Protein AF-A0A660PD63-F1 (afdb_monomer_lite)

Secondary structure (DSSP, 8-state):
-----------------------EEE---EEEEEETTEEEEEEEEEETTT--EEEEEEEEEEESSTTS-SPEEEEEEEE-TTS-EEEEE--TTS--B-GGGPBPPHHHHHHHHHHHH-TT-GGGG--GGG--HHHHH--------SS------GGG--TT-HHHHHHHHHHHHSSHHHHHHHHHHHHHHHHTT--SS--TTEEEETTEEEEETTTS-HHHHHHHHHHHHHTTPEEEEE--TT--HHHHHHHHHHHHHTTTTT-----PPPGGGG--

pLDDT: mean 75.98, std 18.44, range [28.58, 97.88]

Sequence (276 aa):
MLFFIPLLLALLGFIRISNTTENIQKGKEFTAQINDSTQITIIPVLDTKNQLPLYYYSNLHVHACNTGECKLIDMTMYWDIFGHYFKYVVPKNNPLTKVNHKLFSKSDYVRLHIILNDTTSKLKRLSIYELTEKQVNKNYKVDAVTGASIKIVDKTKIKGAIKTSFTLWHIANLGEPSRKIYEATQTYFKQKNRDLLPTQKTVELNNHVLVDSKALSFTELQVTLHMLEEKQLDVRFKYQNNLDKDKIFLFNDYCLRNRYKGCETEKWIKADDFLN

Structure (mmCIF, N/CA/C/O backbone):
data_AF-A0A660PD63-F1
#
_entry.id   AF-A0A660PD63-F1
#
loop_
_atom_site.group_PDB
_atom_site.id
_atom_site.type_symbol
_atom_site.label_atom_id
_atom_site.label_alt_id
_atom_site.label_comp_id
_atom_site.label_asym_id
_atom_site.label_entity_id
_atom_site.label_seq_id
_atom_site.pdbx_PDB_ins_code
_atom_site.Cartn_x
_atom_site.Cartn_y
_atom_site.Cartn_z
_atom_site.occupancy
_atom_site.B_iso_or_equiv
_atom_site.auth_seq_id
_atom_site.auth_comp_id
_atom_site.auth_asym_id
_atom_site.auth_atom_id
_atom_site.pdbx_PDB_model_num
ATOM 1 N N . MET A 1 1 ? -59.724 -47.293 3.365 1.00 43.50 1 MET A N 1
ATOM 2 C CA . MET A 1 1 ? -58.438 -47.591 2.705 1.00 43.50 1 MET A CA 1
ATOM 3 C C . MET A 1 1 ? -57.464 -46.503 3.129 1.00 43.50 1 MET A C 1
ATOM 5 O O . MET A 1 1 ? -57.712 -45.343 2.831 1.00 43.50 1 MET A O 1
ATOM 9 N N . LEU A 1 2 ? -56.479 -46.863 3.957 1.00 43.00 2 LEU A N 1
ATOM 10 C CA . LEU A 1 2 ? -55.387 -45.989 4.391 1.00 43.00 2 LEU A CA 1
ATOM 11 C C . LEU A 1 2 ? -54.642 -45.425 3.174 1.00 43.00 2 LEU A C 1
ATOM 13 O O . LEU A 1 2 ? -54.423 -46.188 2.245 1.00 43.00 2 LEU A O 1
ATOM 17 N N . PHE A 1 3 ? -54.161 -44.180 3.243 1.00 40.59 3 PHE A N 1
ATOM 18 C CA . PHE A 1 3 ? -52.741 -43.893 3.004 1.00 40.59 3 PHE A CA 1
ATOM 19 C C . PHE A 1 3 ? -52.316 -42.587 3.693 1.00 40.59 3 PHE A C 1
ATOM 21 O O . PHE A 1 3 ? -52.758 -41.490 3.366 1.00 40.59 3 PHE A O 1
ATOM 28 N N . PHE A 1 4 ? -51.453 -42.777 4.688 1.00 45.22 4 PHE A N 1
ATOM 29 C CA . PHE A 1 4 ? -50.569 -41.811 5.329 1.00 45.22 4 PHE A CA 1
ATOM 30 C C . PHE A 1 4 ? -49.498 -41.342 4.333 1.00 45.22 4 PHE A C 1
ATOM 32 O O . PHE A 1 4 ? -48.816 -42.198 3.776 1.00 45.22 4 PHE A O 1
ATOM 39 N N . ILE A 1 5 ? -49.259 -40.031 4.214 1.00 45.50 5 ILE A N 1
ATOM 40 C CA . ILE A 1 5 ? -47.924 -39.472 3.923 1.00 45.50 5 ILE A CA 1
ATOM 41 C C . ILE A 1 5 ? -47.765 -38.149 4.695 1.00 45.50 5 ILE A C 1
ATOM 43 O O . ILE A 1 5 ? -48.314 -37.131 4.276 1.00 45.50 5 ILE A O 1
ATOM 47 N N . PRO A 1 6 ? -47.003 -38.116 5.802 1.00 51.75 6 PRO A N 1
ATOM 48 C CA . PRO A 1 6 ? -46.436 -36.896 6.348 1.00 51.75 6 PRO A CA 1
ATOM 49 C C . PRO A 1 6 ? -44.974 -36.807 5.892 1.00 51.75 6 PRO A C 1
ATOM 51 O O . PRO A 1 6 ? -44.151 -37.634 6.280 1.00 51.75 6 PRO A O 1
ATOM 54 N N . LEU A 1 7 ? -44.622 -35.818 5.069 1.00 41.56 7 LEU A N 1
ATOM 55 C CA . LEU A 1 7 ? -43.220 -35.568 4.731 1.00 41.56 7 LEU A CA 1
ATOM 56 C C . LEU A 1 7 ? -42.892 -34.079 4.852 1.00 41.56 7 LEU A C 1
ATOM 58 O O . LEU A 1 7 ? -43.082 -33.290 3.935 1.00 41.56 7 LEU A O 1
ATOM 62 N N . LEU A 1 8 ? -42.397 -33.737 6.042 1.00 46.59 8 LEU A N 1
ATOM 63 C CA . LEU A 1 8 ? -41.156 -32.987 6.217 1.00 46.59 8 LEU A CA 1
ATOM 64 C C . LEU A 1 8 ? -40.995 -31.730 5.335 1.00 46.59 8 LEU A C 1
ATOM 66 O O . LEU A 1 8 ? -40.118 -31.668 4.475 1.00 46.59 8 LEU A O 1
ATOM 70 N N . LEU A 1 9 ? -41.769 -30.676 5.608 1.00 44.81 9 LEU A N 1
ATOM 71 C CA . LEU A 1 9 ? -41.341 -29.325 5.238 1.00 44.81 9 LEU A CA 1
ATOM 72 C C . LEU A 1 9 ? -40.233 -28.912 6.206 1.00 44.81 9 LEU A C 1
ATOM 74 O O . LEU A 1 9 ? -40.468 -28.397 7.299 1.00 44.81 9 LEU A O 1
ATOM 78 N N . ALA A 1 10 ? -39.014 -29.257 5.798 1.00 45.72 10 ALA A N 1
ATOM 79 C CA . ALA A 1 10 ? -37.775 -28.850 6.418 1.00 45.72 10 ALA A CA 1
ATOM 80 C C . ALA A 1 10 ? -37.805 -27.348 6.721 1.00 45.72 10 ALA A C 1
ATOM 82 O O . ALA A 1 10 ? -38.145 -26.532 5.862 1.00 45.72 10 ALA A O 1
ATOM 83 N N . LEU A 1 11 ? -37.405 -27.013 7.949 1.00 43.66 11 LEU A N 1
ATOM 84 C CA . LEU A 1 11 ? -36.883 -25.711 8.331 1.00 43.66 11 LEU A CA 1
ATOM 85 C C . LEU A 1 11 ? -35.889 -25.247 7.259 1.00 43.66 11 LEU A C 1
ATOM 87 O O . LEU A 1 11 ? -34.703 -25.570 7.309 1.00 43.66 11 LEU A O 1
ATOM 91 N N . LEU A 1 12 ? -36.367 -24.461 6.295 1.00 45.88 12 LEU A N 1
ATOM 92 C CA . LEU A 1 12 ? -35.525 -23.565 5.524 1.00 45.88 12 LEU A CA 1
ATOM 93 C C . LEU A 1 12 ? -35.107 -22.470 6.498 1.00 45.88 12 LEU A C 1
ATOM 95 O O . LEU A 1 12 ? -35.681 -21.384 6.554 1.00 45.88 12 LEU A O 1
ATOM 99 N N . GLY A 1 13 ? -34.120 -22.809 7.329 1.00 39.34 13 GLY A N 1
ATOM 100 C CA . GLY A 1 13 ? -33.288 -21.828 7.983 1.00 39.34 13 GLY A CA 1
ATOM 101 C C . GLY A 1 13 ? -32.778 -20.924 6.878 1.00 39.34 13 GLY A C 1
ATOM 102 O O . GLY A 1 13 ? -31.947 -21.332 6.067 1.00 39.34 13 GLY A O 1
ATOM 103 N N . PHE A 1 14 ? -33.331 -19.717 6.811 1.00 40.22 14 PHE A N 1
ATOM 104 C CA . PHE A 1 14 ? -32.745 -18.639 6.047 1.00 40.22 14 PHE A CA 1
ATOM 105 C C . PHE A 1 14 ? -31.346 -18.443 6.619 1.00 40.22 14 PHE A C 1
ATOM 107 O O . PHE A 1 14 ? -31.153 -17.754 7.622 1.00 40.22 14 PHE A O 1
ATOM 114 N N . ILE A 1 15 ? -30.363 -19.082 5.989 1.00 39.31 15 ILE A N 1
ATOM 115 C CA . ILE A 1 15 ? -28.976 -18.677 6.093 1.00 39.31 15 ILE A CA 1
ATOM 116 C C . ILE A 1 15 ? -28.984 -17.257 5.539 1.00 39.31 15 ILE A C 1
ATOM 118 O O . ILE A 1 15 ? -28.942 -17.039 4.329 1.00 39.31 15 ILE A O 1
ATOM 122 N N . ARG A 1 16 ? -29.115 -16.269 6.431 1.00 34.88 16 ARG A N 1
ATOM 123 C CA . ARG A 1 16 ? -28.720 -14.899 6.135 1.00 34.88 16 ARG A CA 1
ATOM 124 C C . ARG A 1 16 ? -27.226 -14.977 5.872 1.00 34.88 16 ARG A C 1
ATOM 126 O O . ARG A 1 16 ? -26.419 -14.907 6.793 1.00 34.88 16 ARG A O 1
ATOM 133 N N . ILE A 1 17 ? -26.872 -15.160 4.606 1.00 37.47 17 ILE A N 1
ATOM 134 C CA . ILE A 1 17 ? -25.557 -14.798 4.109 1.00 37.47 17 ILE A CA 1
ATOM 135 C C . ILE A 1 17 ? -25.506 -13.288 4.313 1.00 37.47 17 ILE A C 1
ATOM 137 O O . ILE A 1 17 ? -26.082 -12.519 3.545 1.00 37.47 17 ILE A O 1
ATOM 141 N N . SER A 1 18 ? -24.928 -12.863 5.434 1.00 36.97 18 SER A N 1
ATOM 142 C CA . SER A 1 18 ? -24.604 -11.468 5.664 1.00 36.97 18 SER A CA 1
ATOM 143 C C . SER A 1 18 ? -23.505 -11.113 4.673 1.00 36.97 18 SER A C 1
ATOM 145 O O . SER A 1 18 ? -22.320 -11.213 4.983 1.00 36.97 18 SER A O 1
ATOM 147 N N . ASN A 1 19 ? -23.902 -10.731 3.464 1.00 37.88 19 ASN A N 1
ATOM 148 C CA . ASN A 1 19 ? -23.061 -9.910 2.616 1.00 37.88 19 ASN A CA 1
ATOM 149 C C . ASN A 1 19 ? -22.947 -8.573 3.346 1.00 37.88 19 ASN A C 1
ATOM 151 O O . ASN A 1 19 ? -23.801 -7.701 3.206 1.00 37.88 19 ASN A O 1
ATOM 155 N N . THR A 1 20 ? -21.944 -8.440 4.209 1.00 41.25 20 THR A N 1
ATOM 156 C CA . THR A 1 20 ? -21.520 -7.144 4.727 1.00 41.25 20 THR A CA 1
ATOM 157 C C . THR A 1 20 ? -20.933 -6.378 3.551 1.00 41.25 20 THR A C 1
ATOM 159 O O . THR A 1 20 ? -19.728 -6.390 3.330 1.00 41.25 20 THR A O 1
ATOM 162 N N . THR A 1 21 ? -21.788 -5.746 2.748 1.00 49.41 21 THR A N 1
ATOM 163 C CA . THR A 1 21 ? -21.370 -4.576 1.984 1.00 49.41 21 THR A CA 1
ATOM 164 C C . THR A 1 21 ? -20.973 -3.549 3.029 1.00 49.41 21 THR A C 1
ATOM 166 O O . THR A 1 21 ? -21.842 -3.002 3.714 1.00 49.41 21 THR A O 1
ATOM 169 N N . GLU A 1 22 ? -19.670 -3.376 3.245 1.00 55.97 22 GLU A N 1
ATOM 170 C CA . GLU A 1 22 ? -19.177 -2.297 4.088 1.00 55.97 22 GLU A CA 1
ATOM 171 C C . GLU A 1 22 ? -19.804 -0.996 3.585 1.00 55.97 22 GLU A C 1
ATOM 173 O O . GLU A 1 22 ? -19.746 -0.653 2.404 1.00 55.97 22 GLU A O 1
ATOM 178 N N . ASN A 1 23 ? -20.514 -0.326 4.483 1.00 76.19 23 ASN A N 1
ATOM 179 C CA . ASN A 1 23 ? -21.219 0.901 4.183 1.00 76.19 23 ASN A CA 1
ATOM 180 C C . ASN A 1 23 ? -20.150 2.004 4.192 1.00 76.19 23 ASN A C 1
ATOM 182 O O . ASN A 1 23 ? -19.810 2.536 5.251 1.00 76.19 23 ASN A O 1
ATOM 186 N N . ILE A 1 24 ? -19.527 2.231 3.035 1.00 89.19 24 ILE A N 1
ATOM 187 C CA . ILE A 1 24 ? -18.361 3.103 2.862 1.00 89.19 24 ILE A CA 1
ATOM 188 C C . ILE A 1 24 ? -18.742 4.445 2.238 1.00 89.19 24 ILE A C 1
ATOM 190 O O . ILE A 1 24 ? -19.692 4.546 1.464 1.00 89.19 24 ILE A O 1
ATOM 194 N N . GLN A 1 25 ? -17.962 5.479 2.539 1.00 93.75 25 GLN A N 1
ATOM 195 C CA . GLN A 1 25 ? -18.101 6.804 1.933 1.00 93.75 25 GLN A CA 1
ATOM 196 C C . GLN A 1 25 ? -16.731 7.403 1.592 1.00 93.75 25 GLN A C 1
ATOM 198 O O . GLN A 1 25 ? -15.725 7.124 2.249 1.00 93.75 25 GLN A O 1
ATOM 203 N N . LYS A 1 26 ? -16.694 8.271 0.580 1.00 96.25 26 LYS A N 1
ATOM 204 C CA . LYS A 1 26 ? -15.491 9.023 0.208 1.00 96.25 26 LYS A CA 1
ATOM 205 C C . LYS A 1 26 ? -15.258 10.166 1.206 1.00 96.25 26 LYS A C 1
ATOM 207 O O . LYS A 1 26 ? -16.157 10.968 1.445 1.00 96.25 26 LYS A O 1
ATOM 212 N N . GLY A 1 27 ? -14.057 10.244 1.775 1.00 95.19 27 GLY A N 1
ATOM 213 C CA . GLY A 1 27 ? -13.614 11.356 2.619 1.00 95.19 27 GLY A CA 1
ATOM 214 C C . GLY A 1 27 ? -13.075 12.542 1.815 1.00 95.19 27 GLY A C 1
ATOM 215 O O . GLY A 1 27 ? -13.017 12.518 0.584 1.00 95.19 27 GLY A O 1
ATOM 216 N N . LYS A 1 28 ? -12.641 13.594 2.518 1.00 95.94 28 LYS A N 1
ATOM 217 C CA . LYS A 1 28 ? -12.019 14.761 1.878 1.00 95.94 28 LYS A CA 1
ATOM 218 C C . LYS A 1 28 ? -10.640 14.386 1.330 1.00 95.94 28 LYS A C 1
ATOM 220 O O . LYS A 1 28 ? -9.758 14.008 2.097 1.00 95.94 28 LYS A O 1
ATOM 225 N N . GLU A 1 29 ? -10.473 14.497 0.016 1.00 96.81 29 GLU A N 1
ATOM 226 C CA . GLU A 1 29 ? -9.202 14.230 -0.657 1.00 96.81 29 GLU A CA 1
ATOM 227 C C . GLU A 1 29 ? -8.149 15.308 -0.367 1.00 96.81 29 GLU A C 1
ATOM 229 O O . GLU A 1 29 ? -8.470 16.460 -0.058 1.00 96.81 29 GLU A O 1
ATOM 234 N N . PHE A 1 30 ? -6.882 14.921 -0.462 1.00 95.88 30 PHE A N 1
ATOM 235 C CA . PHE A 1 30 ? -5.729 15.803 -0.298 1.00 95.88 30 PHE A CA 1
ATOM 236 C C . PHE A 1 30 ? -4.600 15.372 -1.229 1.00 95.88 30 PHE A C 1
ATOM 238 O O . PHE A 1 30 ? -4.569 14.239 -1.703 1.00 95.88 30 PHE A O 1
ATOM 245 N N . THR A 1 31 ? -3.660 16.270 -1.509 1.00 94.44 31 THR A N 1
ATOM 246 C CA . THR A 1 31 ? -2.538 15.979 -2.407 1.00 94.44 31 THR A CA 1
ATOM 247 C C . THR A 1 31 ? -1.273 15.640 -1.634 1.00 94.44 31 THR A C 1
ATOM 249 O O . THR A 1 31 ? -1.056 16.151 -0.535 1.00 94.44 31 THR A O 1
ATOM 252 N N . ALA A 1 32 ? -0.412 14.811 -2.219 1.00 91.69 32 ALA A N 1
ATOM 253 C CA . ALA A 1 32 ? 0.926 14.516 -1.719 1.00 91.69 32 ALA A CA 1
ATOM 254 C C . ALA A 1 32 ? 1.954 14.588 -2.855 1.00 91.69 32 ALA A C 1
ATOM 256 O O . ALA A 1 32 ? 1.722 14.070 -3.946 1.00 91.69 32 ALA A O 1
ATOM 257 N N . GLN A 1 33 ? 3.084 15.230 -2.587 1.00 88.25 33 GLN A N 1
ATOM 258 C CA . GLN A 1 33 ? 4.225 15.349 -3.479 1.00 88.25 33 GLN A CA 1
ATOM 259 C C . GLN A 1 33 ? 5.086 14.091 -3.389 1.00 88.25 33 GLN A C 1
ATOM 261 O O . GLN A 1 33 ? 5.476 13.649 -2.305 1.00 88.25 33 GLN A O 1
ATOM 266 N N . ILE A 1 34 ? 5.385 13.521 -4.550 1.00 81.12 34 ILE A N 1
ATOM 267 C CA . ILE A 1 34 ? 6.293 12.381 -4.707 1.00 81.12 34 ILE A CA 1
ATOM 268 C C . ILE A 1 34 ? 7.703 12.881 -5.024 1.00 81.12 34 ILE A C 1
ATOM 270 O O . ILE A 1 34 ? 8.689 12.341 -4.529 1.00 81.12 34 ILE A O 1
ATOM 274 N N . ASN A 1 35 ? 7.792 13.910 -5.866 1.00 76.00 35 ASN A N 1
ATOM 275 C CA . ASN A 1 35 ? 9.009 14.626 -6.237 1.00 76.00 35 ASN A CA 1
ATOM 276 C C . ASN A 1 35 ? 8.630 16.024 -6.758 1.00 76.00 35 ASN A C 1
ATOM 278 O O . ASN A 1 35 ? 7.445 16.320 -6.894 1.00 76.00 35 ASN A O 1
ATOM 282 N N . ASP A 1 36 ? 9.624 16.838 -7.119 1.00 73.12 36 ASP A N 1
ATOM 283 C CA . ASP A 1 36 ? 9.459 18.233 -7.566 1.00 73.12 36 ASP A CA 1
ATOM 284 C C . ASP A 1 36 ? 8.456 18.436 -8.717 1.00 73.12 36 ASP A C 1
ATOM 286 O O . ASP A 1 36 ? 7.938 19.532 -8.907 1.00 73.12 36 ASP A O 1
ATOM 290 N N . SER A 1 37 ? 8.180 17.388 -9.496 1.00 74.12 37 SER A N 1
ATOM 291 C CA . SER A 1 37 ? 7.324 17.435 -10.687 1.00 74.12 37 SER A CA 1
ATOM 292 C C . SER A 1 37 ? 6.062 16.576 -10.594 1.00 74.12 37 SER A C 1
ATOM 294 O O . SER A 1 37 ? 5.223 16.621 -11.490 1.00 74.12 37 SER A O 1
ATOM 296 N N . THR A 1 38 ? 5.926 15.749 -9.555 1.00 79.94 38 THR A N 1
ATOM 297 C CA . THR A 1 38 ? 4.883 14.718 -9.480 1.00 79.94 38 THR A CA 1
ATOM 298 C C . THR A 1 38 ? 4.130 14.810 -8.164 1.00 79.94 38 THR A C 1
ATOM 300 O O . THR A 1 38 ? 4.684 14.514 -7.105 1.00 79.94 38 THR A O 1
ATOM 303 N N . GLN A 1 39 ? 2.834 15.104 -8.260 1.00 89.19 39 GLN A N 1
ATOM 304 C CA . GLN A 1 39 ? 1.889 15.029 -7.151 1.00 89.19 39 GLN A CA 1
ATOM 305 C C . GLN A 1 39 ? 0.839 13.947 -7.401 1.00 89.19 39 GLN A C 1
ATOM 307 O O . GLN A 1 39 ? 0.460 13.687 -8.544 1.00 89.19 39 GLN A O 1
ATOM 312 N N . ILE A 1 40 ? 0.326 13.361 -6.324 1.00 92.19 40 ILE A N 1
ATOM 313 C CA . ILE A 1 40 ? -0.798 12.425 -6.354 1.00 92.19 40 ILE A CA 1
ATOM 314 C C . ILE A 1 40 ? -1.948 12.942 -5.495 1.00 92.19 40 ILE A C 1
ATOM 316 O O . ILE A 1 40 ? -1.728 13.644 -4.506 1.00 92.19 40 ILE A O 1
ATOM 320 N N . THR A 1 41 ? -3.174 12.565 -5.852 1.00 95.69 41 THR A N 1
ATOM 321 C CA . THR A 1 41 ? -4.369 12.818 -5.038 1.00 95.69 41 THR A CA 1
ATOM 322 C C . THR A 1 41 ? -4.680 11.582 -4.209 1.00 95.69 41 THR A C 1
ATOM 324 O O . THR A 1 41 ? -4.874 10.497 -4.758 1.00 95.69 41 THR A O 1
ATOM 327 N N . ILE A 1 42 ? -4.731 11.744 -2.892 1.00 96.81 42 ILE A N 1
ATOM 328 C CA . ILE A 1 42 ? -5.041 10.699 -1.920 1.00 96.81 42 ILE A CA 1
ATOM 329 C C . ILE A 1 42 ? -6.478 10.882 -1.448 1.00 96.81 42 ILE A C 1
ATOM 331 O O . ILE A 1 42 ? -6.899 11.973 -1.058 1.00 96.81 42 ILE A O 1
ATOM 335 N N . ILE A 1 43 ? -7.229 9.787 -1.481 1.00 97.88 43 ILE A N 1
ATOM 336 C CA . ILE A 1 43 ? -8.650 9.742 -1.174 1.00 97.88 43 ILE A CA 1
ATOM 337 C C . ILE A 1 43 ? -8.858 8.818 0.033 1.00 97.88 43 ILE A C 1
ATOM 339 O O . ILE A 1 43 ? -8.601 7.617 -0.072 1.00 97.88 43 ILE A O 1
ATOM 343 N N . PRO A 1 44 ? -9.340 9.343 1.174 1.00 97.50 44 PRO A N 1
ATOM 344 C CA . PRO A 1 44 ? -9.765 8.515 2.295 1.00 97.50 44 PRO A CA 1
ATOM 345 C C . PRO A 1 44 ? -11.057 7.770 1.954 1.00 97.50 44 PRO A C 1
ATOM 347 O O . PRO A 1 44 ? -11.989 8.357 1.395 1.00 97.50 44 PRO A O 1
ATOM 350 N N . VAL A 1 45 ? -11.154 6.513 2.367 1.00 96.81 45 VAL A N 1
ATOM 351 C CA . VAL A 1 45 ? -12.416 5.772 2.444 1.00 96.81 45 VAL A CA 1
ATOM 352 C C . VAL A 1 45 ? -12.791 5.659 3.906 1.00 96.81 45 VAL A C 1
ATOM 354 O O . VAL A 1 45 ? -11.998 5.183 4.714 1.00 96.81 45 VAL A O 1
ATOM 357 N N . LEU A 1 46 ? -13.981 6.135 4.254 1.00 95.06 46 LEU A N 1
ATOM 358 C CA . LEU A 1 46 ? -14.459 6.197 5.628 1.00 95.06 46 LEU A CA 1
ATOM 359 C C . LEU A 1 46 ? -15.584 5.186 5.845 1.00 95.06 46 LEU A C 1
ATOM 361 O O . LEU A 1 46 ? -16.407 4.951 4.958 1.00 95.06 46 LEU A O 1
ATOM 365 N N . ASP A 1 47 ? -15.658 4.657 7.057 1.00 91.94 47 ASP A N 1
ATOM 366 C CA . ASP A 1 47 ? -16.809 3.907 7.549 1.00 91.94 47 ASP A CA 1
ATOM 367 C C . ASP A 1 47 ? -17.970 4.887 7.783 1.00 91.94 47 ASP A C 1
ATOM 369 O O . ASP A 1 47 ? -17.838 5.875 8.509 1.00 91.94 47 ASP A O 1
ATOM 373 N N . THR A 1 48 ? -19.125 4.647 7.163 1.00 89.81 48 THR A N 1
ATOM 374 C CA . THR A 1 48 ? -20.291 5.544 7.284 1.00 89.81 48 THR A CA 1
ATOM 375 C C . THR A 1 48 ? -20.827 5.657 8.710 1.00 89.81 48 THR A C 1
ATOM 377 O O . THR A 1 48 ? -21.361 6.705 9.077 1.00 89.81 48 THR A O 1
ATOM 380 N N . LYS A 1 49 ? -20.673 4.620 9.540 1.00 88.56 49 LYS A N 1
ATOM 381 C CA . LYS A 1 49 ? -21.218 4.555 10.899 1.00 88.56 49 LYS A CA 1
ATOM 382 C C . LYS A 1 49 ? -20.397 5.382 11.876 1.00 88.56 49 LYS A C 1
ATOM 384 O O . LYS A 1 49 ? -20.964 6.138 12.661 1.00 88.56 49 LYS A O 1
ATOM 389 N N . ASN A 1 50 ? -19.078 5.204 11.882 1.00 87.88 50 ASN A N 1
ATOM 390 C CA . ASN A 1 50 ? -18.194 5.867 12.851 1.00 87.88 50 ASN A CA 1
ATOM 391 C C . ASN A 1 50 ? -17.409 7.047 12.254 1.00 87.88 50 ASN A C 1
ATOM 393 O O . ASN A 1 50 ? -16.852 7.837 13.017 1.00 87.88 50 ASN A O 1
ATOM 397 N N . GLN A 1 51 ? -17.432 7.209 10.925 1.00 91.69 51 GLN A N 1
ATOM 398 C CA . GLN A 1 51 ? -16.776 8.292 10.191 1.00 91.69 51 GLN A CA 1
ATOM 399 C C . GLN A 1 51 ? -15.246 8.301 10.376 1.00 91.69 51 GLN A C 1
ATOM 401 O O . GLN A 1 51 ? -14.614 9.349 10.241 1.00 91.69 51 GLN A O 1
ATOM 406 N N . LEU A 1 52 ? -14.658 7.146 10.702 1.00 93.00 52 LEU A N 1
ATOM 407 C CA . LEU A 1 52 ? -13.217 6.922 10.757 1.00 93.00 52 LEU A CA 1
ATOM 408 C C . LEU A 1 52 ? -12.722 6.338 9.429 1.00 93.00 52 LEU A C 1
ATOM 410 O O . LEU A 1 52 ? -13.480 5.648 8.740 1.00 93.00 52 LEU A O 1
ATOM 414 N N . PRO A 1 53 ? -11.456 6.592 9.060 1.00 95.38 53 PRO A N 1
ATOM 415 C CA . PRO A 1 53 ? -10.873 5.996 7.872 1.00 95.38 53 PRO A CA 1
ATOM 416 C C . PRO A 1 53 ? -10.761 4.475 8.020 1.00 95.38 53 PRO A C 1
ATOM 418 O O . PRO A 1 53 ? -10.325 3.950 9.047 1.00 95.38 53 PRO A O 1
ATOM 421 N N . LEU A 1 54 ? -11.158 3.781 6.958 1.00 94.38 54 LEU A N 1
ATOM 422 C CA . LEU A 1 54 ? -10.905 2.364 6.737 1.00 94.38 54 LEU A CA 1
ATOM 423 C C . LEU A 1 54 ? -9.551 2.195 6.051 1.00 94.38 54 LEU A C 1
ATOM 425 O O . LEU A 1 54 ? -8.732 1.412 6.510 1.00 94.38 54 LEU A O 1
ATOM 429 N N . TYR A 1 55 ? -9.302 2.946 4.981 1.00 95.50 55 TYR A N 1
ATOM 430 C CA . TYR A 1 55 ? -8.048 2.958 4.228 1.00 95.50 55 TYR A CA 1
ATOM 431 C C . TYR A 1 55 ? -7.985 4.212 3.350 1.00 95.50 55 TYR A C 1
ATOM 433 O O . TYR A 1 55 ? -8.941 4.987 3.262 1.00 95.50 55 TYR A O 1
ATOM 441 N N . TYR A 1 56 ? -6.864 4.396 2.666 1.00 97.00 56 TYR A N 1
ATOM 442 C CA . TYR A 1 56 ? -6.648 5.461 1.696 1.00 97.00 56 TYR A CA 1
ATOM 443 C C . TYR A 1 56 ? -6.292 4.857 0.348 1.00 97.00 56 TYR A C 1
ATOM 445 O O . TYR A 1 56 ? -5.697 3.781 0.286 1.00 97.00 56 TYR A O 1
ATOM 453 N N . TYR A 1 57 ? -6.631 5.543 -0.738 1.00 96.81 57 TYR A N 1
ATOM 454 C CA . TYR A 1 57 ? -6.196 5.138 -2.069 1.00 96.81 57 TYR A CA 1
ATOM 455 C C . TYR A 1 57 ? -5.825 6.323 -2.953 1.00 96.81 57 TYR A C 1
ATOM 457 O O . TYR A 1 57 ? -6.224 7.461 -2.709 1.00 96.81 57 TYR A O 1
ATOM 465 N N . SER A 1 58 ? -5.066 6.041 -4.005 1.00 96.31 58 SER A N 1
ATOM 466 C CA . SER A 1 58 ? -4.746 6.992 -5.063 1.00 96.31 58 SER A CA 1
ATOM 467 C C . SER A 1 58 ? -4.768 6.293 -6.415 1.00 96.31 58 SER A C 1
ATOM 469 O O . SER A 1 58 ? -4.234 5.191 -6.551 1.00 96.31 58 SER A O 1
ATOM 471 N N . ASN A 1 59 ? -5.379 6.938 -7.409 1.00 95.88 59 ASN A N 1
ATOM 472 C CA . ASN A 1 59 ? -5.275 6.522 -8.804 1.00 95.88 59 ASN A CA 1
ATOM 473 C C . ASN A 1 59 ? -4.004 7.140 -9.386 1.00 95.88 59 ASN A C 1
ATOM 475 O O . ASN A 1 59 ? -3.877 8.361 -9.480 1.00 95.88 59 ASN A O 1
ATOM 479 N N . LEU A 1 60 ? -3.047 6.286 -9.724 1.00 93.56 60 LEU A N 1
ATOM 480 C CA . LEU A 1 60 ? -1.731 6.668 -10.198 1.00 93.56 60 LEU A CA 1
ATOM 481 C C . LEU A 1 60 ? -1.713 6.676 -11.722 1.00 93.56 60 LEU A C 1
ATOM 483 O O . LEU A 1 60 ? -1.928 5.645 -12.354 1.00 93.56 60 LEU A O 1
ATOM 487 N N . HIS A 1 61 ? -1.362 7.831 -12.280 1.00 91.81 61 HIS A N 1
ATOM 488 C CA . HIS A 1 61 ? -1.043 8.016 -13.692 1.00 91.81 61 HIS A CA 1
ATOM 489 C C . HIS A 1 61 ? 0.372 8.587 -13.780 1.00 91.81 61 HIS A C 1
ATOM 491 O O . HIS A 1 61 ? 0.568 9.798 -13.844 1.00 91.81 61 HIS A O 1
ATOM 497 N N . VAL A 1 62 ? 1.373 7.709 -13.680 1.00 87.19 62 VAL A N 1
ATOM 498 C CA . VAL A 1 62 ? 2.782 8.110 -13.528 1.00 87.19 62 VAL A CA 1
ATOM 499 C C . VAL A 1 62 ? 3.675 7.417 -14.546 1.00 87.19 62 VAL A C 1
ATOM 501 O O . VAL A 1 62 ? 3.446 6.268 -14.922 1.00 87.19 62 VAL A O 1
ATOM 504 N N . HIS A 1 63 ? 4.734 8.087 -14.989 1.00 83.81 63 HIS A N 1
ATOM 505 C CA . HIS A 1 63 ? 5.742 7.445 -15.828 1.00 83.81 63 HIS A CA 1
ATOM 506 C C . HIS A 1 63 ? 6.736 6.660 -14.969 1.00 83.81 63 HIS A C 1
ATOM 508 O O . HIS A 1 63 ? 7.199 7.124 -13.929 1.00 83.81 63 HIS A O 1
ATOM 514 N N . ALA A 1 64 ? 7.114 5.465 -15.430 1.00 77.12 64 ALA A N 1
ATOM 515 C CA . ALA A 1 64 ? 8.158 4.679 -14.771 1.00 77.12 64 ALA A CA 1
ATOM 516 C C . ALA A 1 64 ? 9.553 5.320 -14.900 1.00 77.12 64 ALA A C 1
ATOM 518 O O . ALA A 1 64 ? 10.456 4.975 -14.142 1.00 77.12 64 ALA A O 1
ATOM 519 N N . CYS A 1 65 ? 9.758 6.203 -15.881 1.00 72.88 65 CYS A N 1
ATOM 520 C CA . CYS A 1 65 ? 11.024 6.886 -16.109 1.00 72.88 65 CYS A CA 1
ATOM 521 C C . CYS A 1 65 ? 10.832 8.319 -16.608 1.00 72.88 65 CYS A C 1
ATOM 523 O O . CYS A 1 65 ? 9.824 8.639 -17.232 1.00 72.88 65 CYS A O 1
ATOM 525 N N . ASN A 1 66 ? 11.852 9.147 -16.380 1.00 66.56 66 ASN A N 1
ATOM 526 C CA . ASN A 1 66 ? 11.831 10.581 -16.682 1.00 66.56 66 ASN A CA 1
ATOM 527 C C . ASN A 1 66 ? 12.074 10.904 -18.170 1.00 66.56 66 ASN A C 1
ATOM 529 O O . ASN A 1 66 ? 12.008 12.064 -18.552 1.00 66.56 66 ASN A O 1
ATOM 533 N N . THR A 1 67 ? 12.381 9.905 -19.008 1.00 64.31 67 THR A N 1
ATOM 534 C CA . THR A 1 67 ? 12.712 10.095 -20.434 1.00 64.31 67 THR A CA 1
ATOM 535 C C . THR A 1 67 ? 11.493 10.020 -21.358 1.00 64.31 67 THR A C 1
ATOM 537 O O . THR A 1 67 ? 11.640 10.162 -22.564 1.00 64.31 67 THR A O 1
ATOM 540 N N . GLY A 1 68 ? 10.289 9.769 -20.825 1.00 62.81 68 GLY A N 1
ATOM 541 C CA . GLY A 1 68 ? 9.047 9.662 -21.609 1.00 62.81 68 GLY A CA 1
ATOM 542 C C . GLY A 1 68 ? 8.899 8.373 -22.432 1.00 62.81 68 GLY A C 1
ATOM 543 O O . GLY A 1 68 ? 7.797 8.037 -22.848 1.00 62.81 68 GLY A O 1
ATOM 544 N N . GLU A 1 69 ? 9.971 7.597 -22.602 1.00 69.00 69 GLU A N 1
ATOM 545 C CA . GLU A 1 69 ? 9.985 6.327 -23.349 1.00 69.00 69 GLU A CA 1
ATOM 546 C C . GLU A 1 69 ? 9.227 5.198 -22.632 1.00 69.00 69 GLU A C 1
ATOM 548 O O . GLU A 1 69 ? 8.808 4.209 -23.238 1.00 69.00 69 GLU A O 1
ATOM 553 N N . CYS A 1 70 ? 9.051 5.319 -21.315 1.00 74.38 70 CYS A N 1
ATOM 554 C CA . CYS A 1 70 ? 8.317 4.334 -20.539 1.00 74.38 70 CYS A CA 1
ATOM 555 C C . CYS A 1 70 ? 6.812 4.510 -20.716 1.00 74.38 70 CYS A C 1
ATOM 557 O O . CYS A 1 70 ? 6.272 5.600 -20.508 1.00 74.38 70 CYS A O 1
ATOM 559 N N . LYS A 1 71 ? 6.129 3.388 -20.974 1.00 79.56 71 LYS A N 1
ATOM 560 C CA . LYS A 1 71 ? 4.668 3.322 -20.940 1.00 79.56 71 LYS A CA 1
ATOM 561 C C . LYS A 1 71 ? 4.154 3.871 -19.602 1.00 79.56 71 LYS A C 1
ATOM 563 O O . LYS A 1 71 ? 4.714 3.560 -18.546 1.00 79.56 71 LYS A O 1
ATOM 568 N N . LEU A 1 72 ? 3.097 4.677 -19.676 1.00 86.50 72 LEU A N 1
ATOM 569 C CA . LEU A 1 72 ? 2.398 5.210 -18.512 1.00 86.50 72 LEU A CA 1
ATOM 570 C C . LEU A 1 72 ? 1.928 4.058 -17.614 1.00 86.50 72 LEU A C 1
ATOM 572 O O . LEU A 1 72 ? 1.344 3.083 -18.095 1.00 86.50 72 LEU A O 1
ATOM 576 N N . ILE A 1 73 ? 2.204 4.172 -16.320 1.00 90.31 73 ILE A N 1
ATOM 577 C CA . ILE A 1 73 ? 1.659 3.290 -15.295 1.00 90.31 73 ILE A CA 1
ATOM 578 C C . ILE A 1 73 ? 0.270 3.805 -14.941 1.00 90.31 73 ILE A C 1
ATOM 580 O O . ILE A 1 73 ? 0.110 4.984 -14.633 1.00 90.31 73 ILE A O 1
ATOM 584 N N . ASP A 1 74 ? -0.693 2.893 -14.955 1.00 93.19 74 ASP A N 1
ATOM 585 C CA . ASP A 1 74 ? -2.081 3.128 -14.586 1.00 93.19 74 ASP A CA 1
ATOM 586 C C . ASP A 1 74 ? -2.488 2.072 -13.557 1.00 93.19 74 ASP A C 1
ATOM 588 O O . ASP A 1 74 ? -2.508 0.874 -13.856 1.00 93.19 74 ASP A O 1
ATOM 592 N N . MET A 1 75 ? -2.683 2.496 -12.310 1.00 95.69 75 MET A N 1
ATOM 593 C CA . MET A 1 75 ? -3.061 1.604 -11.214 1.00 95.69 75 MET A CA 1
ATOM 594 C C . MET A 1 75 ? -3.684 2.367 -10.055 1.00 95.69 75 MET A C 1
ATOM 596 O O . MET A 1 75 ? -3.404 3.546 -9.855 1.00 95.69 75 MET A O 1
ATOM 600 N N . THR A 1 76 ? -4.438 1.667 -9.218 1.00 96.38 76 THR A N 1
ATOM 601 C CA . THR A 1 76 ? -4.851 2.183 -7.913 1.00 96.38 76 THR A CA 1
ATOM 602 C C . THR A 1 76 ? -3.940 1.611 -6.837 1.00 96.38 76 THR A C 1
ATOM 604 O O . THR A 1 76 ? -3.747 0.398 -6.767 1.00 96.38 76 THR A O 1
ATOM 607 N N . MET A 1 77 ? -3.378 2.468 -5.992 1.00 95.56 77 MET A N 1
ATOM 608 C CA . MET A 1 77 ? -2.569 2.073 -4.837 1.00 95.56 77 MET A CA 1
ATOM 609 C C . MET A 1 77 ? -3.324 2.369 -3.544 1.00 95.56 77 MET A C 1
ATOM 611 O O . MET A 1 77 ? -4.038 3.368 -3.480 1.00 95.56 77 MET A O 1
ATOM 615 N N . TYR A 1 78 ? -3.172 1.501 -2.543 1.00 95.19 78 TYR A N 1
ATOM 616 C CA . TYR A 1 78 ? -3.889 1.557 -1.272 1.00 95.19 78 TYR A CA 1
ATOM 617 C C . TYR A 1 78 ? -2.926 1.554 -0.085 1.00 95.19 78 TYR A C 1
ATOM 619 O O . TYR A 1 78 ? -1.945 0.801 -0.067 1.00 95.19 78 TYR A O 1
ATOM 627 N N . TRP A 1 79 ? -3.269 2.355 0.920 1.00 95.50 79 TRP A N 1
ATOM 628 C CA . TRP A 1 79 ? -2.556 2.473 2.185 1.00 95.50 79 TRP A CA 1
ATOM 629 C C . TRP A 1 79 ? -3.496 2.276 3.366 1.00 95.50 79 TRP A C 1
ATOM 631 O O . TRP A 1 79 ? -4.672 2.651 3.313 1.00 95.50 79 TRP A O 1
ATOM 641 N N . ASP A 1 80 ? -2.956 1.700 4.431 1.00 94.81 80 ASP A N 1
ATOM 642 C CA . ASP A 1 80 ? -3.620 1.540 5.714 1.00 94.81 80 ASP A CA 1
ATOM 643 C C . ASP A 1 80 ? -3.758 2.909 6.415 1.00 94.81 80 ASP A C 1
ATOM 645 O O . ASP A 1 80 ? -3.292 3.948 5.929 1.00 94.81 80 ASP A O 1
ATOM 649 N N . ILE A 1 81 ? -4.415 2.936 7.570 1.00 95.44 81 ILE A N 1
ATOM 650 C CA . ILE A 1 81 ? -4.622 4.171 8.337 1.00 95.44 81 ILE A CA 1
ATOM 651 C C . ILE A 1 81 ? -3.329 4.767 8.923 1.00 95.44 81 ILE A C 1
ATOM 653 O O . ILE A 1 81 ? -3.344 5.911 9.378 1.00 95.44 81 ILE A O 1
ATOM 657 N N . PHE A 1 82 ? -2.218 4.033 8.891 1.00 93.50 82 PHE A N 1
ATOM 658 C CA . PHE A 1 82 ? -0.891 4.469 9.331 1.00 93.50 82 PHE A CA 1
ATOM 659 C C . PHE A 1 82 ? -0.001 4.931 8.173 1.00 93.50 82 PHE A C 1
ATOM 661 O O . PHE A 1 82 ? 1.101 5.425 8.401 1.00 93.50 82 PHE A O 1
ATOM 668 N N . GLY A 1 83 ? -0.478 4.824 6.931 1.00 93.94 83 GLY A N 1
ATOM 669 C CA . GLY A 1 83 ? 0.291 5.183 5.747 1.00 93.94 83 GLY A CA 1
ATOM 670 C C . GLY A 1 83 ? 1.224 4.075 5.262 1.00 93.94 83 GLY A C 1
ATOM 671 O O . GLY A 1 83 ? 2.110 4.362 4.453 1.00 93.94 83 GLY A O 1
ATOM 672 N N . HIS A 1 84 ? 1.036 2.828 5.700 1.00 92.88 84 HIS A N 1
ATOM 673 C CA . HIS A 1 84 ? 1.704 1.672 5.109 1.00 92.88 84 HIS A CA 1
ATOM 674 C C . HIS A 1 84 ? 0.937 1.196 3.884 1.00 92.88 84 HIS A C 1
ATOM 676 O O . HIS A 1 84 ? -0.279 1.008 3.915 1.00 92.88 84 HIS A O 1
ATOM 682 N N . TYR A 1 85 ? 1.654 0.989 2.787 1.00 93.44 85 TYR A N 1
ATOM 683 C CA . TYR A 1 85 ? 1.101 0.331 1.613 1.00 93.44 85 TYR A CA 1
ATOM 684 C C . TYR A 1 85 ? 0.665 -1.101 1.968 1.00 93.44 85 TYR A C 1
ATOM 686 O O . TYR A 1 85 ? 1.420 -1.796 2.639 1.00 93.44 85 TYR A O 1
ATOM 694 N N . PHE A 1 86 ? -0.498 -1.545 1.470 1.00 89.31 86 PHE A N 1
ATOM 695 C CA . PHE A 1 86 ? -0.930 -2.948 1.621 1.00 89.31 86 PHE A CA 1
ATOM 696 C C . PHE A 1 86 ? -1.521 -3.592 0.357 1.00 89.31 86 PHE A C 1
ATOM 698 O O . PHE A 1 86 ? -1.687 -4.813 0.293 1.00 89.31 86 PHE A O 1
ATOM 705 N N . LYS A 1 87 ? -1.860 -2.809 -0.678 1.00 91.69 87 LYS A N 1
ATOM 706 C CA . LYS A 1 87 ? -2.490 -3.329 -1.904 1.00 91.69 87 LYS A CA 1
ATOM 707 C C . LYS A 1 87 ? -2.299 -2.381 -3.085 1.00 91.69 87 LYS A C 1
ATOM 709 O O . LYS A 1 87 ? -2.245 -1.164 -2.931 1.00 91.69 87 LYS A O 1
ATOM 714 N N . TYR A 1 88 ? -2.258 -2.945 -4.288 1.00 94.56 88 TYR A N 1
ATOM 715 C CA . TYR A 1 88 ? -2.516 -2.210 -5.525 1.00 94.56 88 TYR A CA 1
ATOM 716 C C . TYR A 1 88 ? -3.458 -3.010 -6.423 1.00 94.56 88 TYR A C 1
ATOM 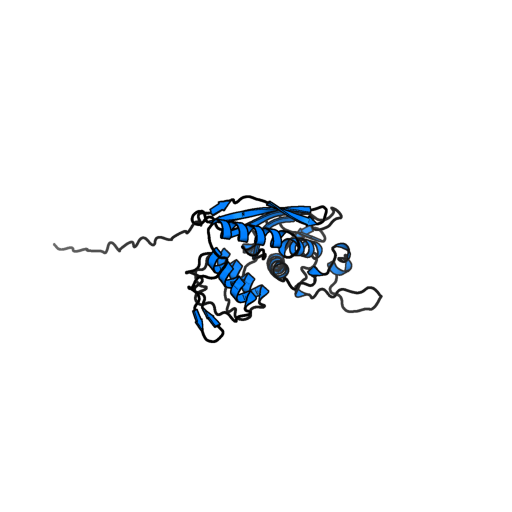718 O O . TYR A 1 88 ? -3.618 -4.220 -6.258 1.00 94.56 88 TYR A O 1
ATOM 726 N N . VAL A 1 89 ? -4.052 -2.325 -7.391 1.00 94.75 89 VAL A N 1
ATOM 727 C CA . VAL A 1 89 ? -4.942 -2.889 -8.401 1.00 94.75 89 VAL A CA 1
ATOM 728 C C . VAL A 1 89 ? -4.554 -2.334 -9.765 1.00 94.75 89 VAL A C 1
ATOM 730 O O . VAL A 1 89 ? -4.374 -1.127 -9.916 1.00 94.75 89 VAL A O 1
ATOM 733 N N . VAL A 1 90 ? -4.425 -3.210 -10.761 1.00 94.88 90 VAL A N 1
ATOM 734 C CA . VAL A 1 90 ? -4.110 -2.836 -12.146 1.00 94.88 90 VAL A CA 1
ATOM 735 C C . VAL A 1 90 ? -5.298 -3.145 -13.056 1.00 94.88 90 VAL A C 1
ATOM 737 O O . VAL A 1 90 ? -5.757 -4.294 -13.075 1.00 94.88 90 VAL A O 1
ATOM 740 N N . PRO A 1 91 ? -5.768 -2.173 -13.860 1.00 93.06 91 PRO A N 1
ATOM 741 C CA . PRO A 1 91 ? -6.805 -2.409 -14.854 1.00 93.06 91 PRO A CA 1
ATOM 742 C C . PRO A 1 91 ? -6.381 -3.482 -15.862 1.00 93.06 91 PRO A C 1
ATOM 744 O O . PRO A 1 91 ? -5.300 -3.423 -16.452 1.00 93.06 91 PRO A O 1
ATOM 747 N N . LYS A 1 92 ? -7.255 -4.461 -16.119 1.00 89.88 92 LYS A N 1
ATOM 748 C CA . LYS A 1 92 ? -6.971 -5.556 -17.067 1.00 89.88 92 LYS A CA 1
ATOM 749 C C . LYS A 1 92 ? -6.680 -5.077 -18.489 1.00 89.88 92 LYS A C 1
ATOM 751 O O . LYS A 1 92 ? -5.906 -5.712 -19.199 1.00 89.88 92 LYS A O 1
ATOM 756 N N . ASN A 1 93 ? -7.309 -3.982 -18.906 1.00 90.62 93 ASN A N 1
ATOM 757 C CA . ASN A 1 93 ? -7.111 -3.364 -20.2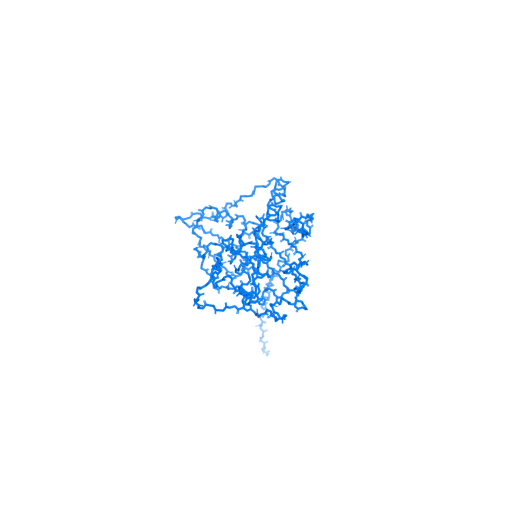16 1.00 90.62 93 ASN A CA 1
ATOM 758 C C . ASN A 1 93 ? -5.806 -2.555 -20.308 1.00 90.62 93 ASN A C 1
ATOM 760 O O . ASN A 1 93 ? -5.381 -2.235 -21.416 1.00 90.62 93 ASN A O 1
ATOM 764 N N . ASN A 1 94 ? -5.150 -2.257 -19.182 1.00 90.38 94 ASN A N 1
ATOM 765 C CA . ASN A 1 94 ? -3.887 -1.529 -19.155 1.00 90.38 94 ASN A CA 1
ATOM 766 C C . ASN A 1 94 ? -2.842 -2.206 -18.244 1.00 90.38 94 ASN A C 1
ATOM 768 O O . ASN A 1 94 ? -2.431 -1.649 -17.226 1.00 90.38 94 ASN A O 1
ATOM 772 N N . PRO A 1 95 ? -2.382 -3.423 -18.597 1.00 92.00 95 PRO A N 1
ATOM 773 C CA . PRO A 1 95 ? -1.408 -4.150 -17.795 1.00 92.00 95 PRO A CA 1
ATOM 774 C C . PRO A 1 95 ? -0.049 -3.443 -17.755 1.00 92.00 95 PRO A C 1
ATOM 776 O O . PRO A 1 95 ? 0.361 -2.755 -18.700 1.00 92.00 95 PRO A O 1
ATOM 779 N N . LEU A 1 96 ? 0.689 -3.701 -16.672 1.00 91.69 96 LEU A N 1
ATOM 780 C CA . LEU A 1 96 ? 2.052 -3.216 -16.500 1.00 91.69 96 LEU A CA 1
ATOM 781 C C . LEU A 1 96 ? 2.989 -3.870 -17.512 1.00 91.69 96 LEU A C 1
ATOM 783 O O . LEU A 1 96 ? 2.879 -5.058 -17.834 1.00 91.69 96 LEU A O 1
ATOM 787 N N . THR A 1 97 ? 3.963 -3.091 -17.967 1.00 87.81 97 THR A N 1
ATOM 788 C CA . THR A 1 97 ? 4.987 -3.542 -18.905 1.00 87.81 97 THR A CA 1
ATOM 789 C C . THR A 1 97 ? 6.380 -3.408 -18.315 1.00 87.81 97 THR A C 1
ATOM 791 O O . THR A 1 97 ? 6.694 -2.467 -17.590 1.00 87.81 97 THR A O 1
ATOM 794 N N . LYS A 1 98 ? 7.229 -4.361 -18.676 1.00 85.31 98 LYS A N 1
ATOM 795 C CA . LYS A 1 98 ? 8.680 -4.351 -18.520 1.00 85.31 98 LYS A CA 1
ATOM 796 C C . LYS A 1 98 ? 9.308 -3.588 -19.692 1.00 85.31 98 LYS A C 1
ATOM 798 O O . LYS A 1 98 ? 8.607 -3.102 -20.582 1.00 85.31 98 LYS A O 1
ATOM 803 N N . VAL A 1 99 ? 10.636 -3.557 -19.736 1.00 79.25 99 VAL A N 1
ATOM 804 C CA . VAL A 1 99 ? 11.392 -3.130 -20.918 1.00 79.25 99 VAL A CA 1
ATOM 805 C C . VAL A 1 99 ? 10.930 -3.847 -22.183 1.00 79.25 99 VAL A C 1
ATOM 807 O O . VAL A 1 99 ? 10.481 -4.998 -22.136 1.00 79.25 99 VAL A O 1
ATOM 810 N N . ASN A 1 100 ? 11.043 -3.145 -23.310 1.00 76.81 100 ASN A N 1
ATOM 811 C CA . ASN A 1 100 ? 10.560 -3.579 -24.623 1.00 76.81 100 ASN A CA 1
ATOM 812 C C . ASN A 1 100 ? 9.053 -3.895 -24.629 1.00 76.81 100 ASN A C 1
ATOM 814 O O . ASN A 1 100 ? 8.611 -4.805 -25.324 1.00 76.81 100 ASN A O 1
ATOM 818 N N . HIS A 1 101 ? 8.274 -3.193 -23.797 1.00 82.38 101 HIS A N 1
ATOM 819 C CA . HIS A 1 101 ? 6.819 -3.334 -23.665 1.00 82.38 101 HIS A CA 1
ATOM 820 C C . HIS A 1 101 ? 6.322 -4.750 -23.324 1.00 82.38 101 HIS A C 1
ATOM 822 O O . HIS A 1 101 ? 5.138 -5.053 -23.471 1.00 82.38 101 HIS A O 1
ATOM 828 N N . LYS A 1 102 ? 7.1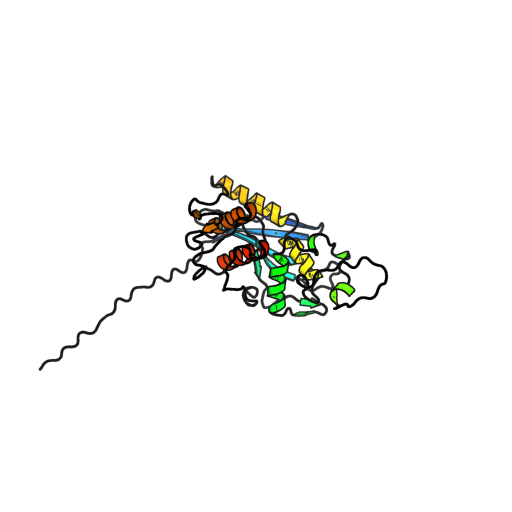96 -5.631 -22.821 1.00 87.56 102 LYS A N 1
ATOM 829 C CA . LYS A 1 102 ? 6.800 -6.992 -22.451 1.00 87.56 102 LYS A CA 1
ATOM 830 C C . LYS A 1 102 ? 5.863 -6.957 -21.246 1.00 87.56 102 LYS A C 1
ATOM 832 O O . LYS A 1 102 ? 6.217 -6.399 -20.213 1.00 87.56 102 LYS A O 1
ATOM 837 N N . LEU A 1 103 ? 4.705 -7.601 -21.350 1.00 91.50 103 LEU A N 1
ATOM 838 C CA . LEU A 1 103 ? 3.725 -7.662 -20.264 1.00 91.50 103 LEU A CA 1
ATOM 839 C C . LEU A 1 103 ? 4.301 -8.280 -18.980 1.00 91.50 103 LEU A C 1
ATOM 841 O O . LEU A 1 103 ? 5.143 -9.188 -19.015 1.00 91.50 103 LEU A O 1
ATOM 845 N N . PHE A 1 104 ? 3.810 -7.805 -17.837 1.00 93.12 104 PHE A N 1
ATOM 846 C CA . PHE A 1 104 ? 3.979 -8.489 -16.561 1.00 93.12 104 PHE A CA 1
ATOM 847 C C . PHE A 1 104 ? 3.280 -9.854 -16.601 1.00 93.12 104 PHE A C 1
ATOM 849 O O . PHE A 1 104 ? 2.135 -9.991 -17.022 1.00 93.12 104 PHE A O 1
ATOM 856 N N . SER A 1 105 ? 3.989 -10.880 -16.145 1.00 92.56 105 SER A N 1
ATOM 857 C CA . SER A 1 105 ? 3.425 -12.188 -15.827 1.00 92.56 105 SER A CA 1
ATOM 858 C C . SER A 1 105 ? 2.744 -12.159 -14.460 1.00 92.56 105 SER A C 1
ATOM 860 O O . SER A 1 105 ? 3.027 -11.298 -13.626 1.00 92.56 105 SER A O 1
ATOM 862 N N . LYS A 1 106 ? 1.922 -13.173 -14.178 1.00 91.00 106 LYS A N 1
ATOM 863 C CA . LYS A 1 106 ? 1.298 -13.369 -12.862 1.00 91.00 106 LYS A CA 1
ATOM 864 C C . LYS A 1 106 ? 2.313 -13.308 -11.708 1.00 91.00 106 LYS A C 1
ATOM 866 O O . LYS A 1 106 ? 2.096 -12.612 -10.721 1.00 91.00 106 LYS A O 1
ATOM 871 N N . SER A 1 107 ? 3.463 -13.966 -11.853 1.00 88.94 107 SER A N 1
ATOM 872 C CA . SER A 1 107 ? 4.521 -13.938 -10.834 1.00 88.94 107 SER A CA 1
ATOM 873 C C . SER A 1 107 ? 5.167 -12.564 -10.652 1.00 88.94 107 SER A C 1
ATOM 875 O O . SER A 1 107 ? 5.649 -12.267 -9.561 1.00 88.94 107 SER A O 1
ATOM 877 N N . ASP A 1 108 ? 5.178 -11.716 -11.686 1.00 92.50 108 ASP A N 1
ATOM 878 C CA . ASP A 1 108 ? 5.729 -10.365 -11.559 1.00 92.50 108 ASP A CA 1
ATOM 879 C C . ASP A 1 108 ? 4.842 -9.484 -10.682 1.00 92.50 108 ASP A C 1
ATOM 881 O O . ASP A 1 108 ? 5.373 -8.712 -9.894 1.00 92.50 108 ASP A O 1
ATOM 885 N N . TYR A 1 109 ? 3.517 -9.634 -10.756 1.00 93.69 109 TYR A N 1
ATOM 886 C CA . TYR A 1 109 ? 2.589 -8.910 -9.883 1.00 93.69 109 TYR A CA 1
ATOM 887 C C . TYR A 1 109 ? 2.771 -9.296 -8.408 1.00 93.69 109 TYR A C 1
ATOM 889 O O . TYR A 1 109 ? 2.944 -8.431 -7.547 1.00 93.69 109 TYR A O 1
ATOM 897 N N . VAL A 1 110 ? 2.846 -10.597 -8.110 1.00 90.19 110 VAL A N 1
ATOM 898 C CA . VAL A 1 110 ? 3.128 -11.069 -6.740 1.00 90.19 110 VAL A CA 1
ATOM 899 C C . VAL A 1 110 ? 4.478 -10.537 -6.254 1.00 90.19 110 VAL A C 1
ATOM 901 O O . VAL A 1 110 ? 4.588 -10.022 -5.143 1.00 90.19 110 VAL A O 1
ATOM 904 N N . ARG A 1 111 ? 5.511 -10.594 -7.103 1.00 89.56 111 ARG A N 1
ATOM 905 C CA . ARG A 1 111 ? 6.834 -10.065 -6.756 1.00 89.56 111 ARG A CA 1
ATOM 906 C C . ARG A 1 111 ? 6.825 -8.548 -6.574 1.00 89.56 111 ARG A C 1
ATOM 908 O O . ARG A 1 111 ? 7.526 -8.063 -5.693 1.00 89.56 111 ARG A O 1
ATOM 915 N N . LEU A 1 112 ? 6.039 -7.810 -7.356 1.00 92.62 112 LEU A N 1
ATOM 916 C CA . LEU A 1 112 ? 5.887 -6.367 -7.192 1.00 92.62 112 LEU A CA 1
ATOM 917 C C . LEU A 1 112 ? 5.301 -6.064 -5.819 1.00 92.62 112 LEU A C 1
ATOM 919 O O . LEU A 1 112 ? 5.875 -5.257 -5.106 1.00 92.62 112 LEU A O 1
ATOM 923 N N . HIS A 1 113 ? 4.240 -6.761 -5.409 1.00 91.62 113 HIS A N 1
ATOM 924 C CA . HIS A 1 113 ? 3.650 -6.572 -4.084 1.00 91.62 113 HIS A CA 1
ATOM 925 C C . HIS A 1 113 ? 4.666 -6.823 -2.957 1.00 91.62 113 HIS A C 1
ATOM 927 O O . HIS A 1 113 ? 4.794 -5.988 -2.068 1.00 91.62 113 HIS A O 1
ATOM 933 N N . ILE A 1 114 ? 5.458 -7.900 -3.046 1.00 88.69 114 ILE A N 1
ATOM 934 C CA . ILE A 1 114 ? 6.534 -8.187 -2.077 1.00 88.69 114 ILE A CA 1
ATOM 935 C C . ILE A 1 114 ? 7.567 -7.053 -2.036 1.00 88.69 114 ILE A C 1
ATOM 937 O O . ILE A 1 114 ? 7.999 -6.663 -0.957 1.00 88.69 114 ILE A O 1
ATOM 941 N N . ILE A 1 115 ? 7.967 -6.521 -3.196 1.00 89.88 115 ILE A N 1
ATOM 942 C CA . ILE A 1 115 ? 8.901 -5.389 -3.268 1.00 89.88 115 ILE A CA 1
ATOM 943 C C . ILE A 1 115 ? 8.295 -4.164 -2.590 1.00 89.88 115 ILE A C 1
ATOM 945 O O . ILE A 1 115 ? 8.962 -3.556 -1.762 1.00 89.88 115 ILE A O 1
ATOM 949 N N . LEU A 1 116 ? 7.056 -3.810 -2.942 1.00 91.62 116 LEU A N 1
ATOM 950 C CA . LEU A 1 116 ? 6.366 -2.626 -2.428 1.00 91.62 116 LEU A CA 1
ATOM 951 C C . LEU A 1 116 ? 6.119 -2.686 -0.923 1.00 91.62 116 LEU A C 1
ATOM 953 O O . LEU A 1 116 ? 6.061 -1.633 -0.309 1.00 91.62 116 LEU A O 1
ATOM 957 N N . ASN A 1 117 ? 6.031 -3.874 -0.331 1.00 88.75 117 ASN A N 1
ATOM 958 C CA . ASN A 1 117 ? 5.874 -4.013 1.112 1.00 88.75 117 ASN A CA 1
ATOM 959 C C . ASN A 1 117 ? 7.213 -4.127 1.882 1.00 88.75 117 ASN A C 1
ATOM 961 O O . ASN A 1 117 ? 7.253 -4.063 3.107 1.00 88.75 117 ASN A O 1
ATOM 965 N N . ASP A 1 118 ? 8.348 -4.279 1.192 1.00 87.12 118 ASP A N 1
ATOM 966 C CA . ASP A 1 118 ? 9.664 -4.284 1.839 1.00 87.12 118 ASP A CA 1
ATOM 967 C C . ASP A 1 118 ? 10.138 -2.849 2.119 1.00 87.12 118 ASP A C 1
ATOM 969 O O . ASP A 1 118 ? 10.858 -2.240 1.321 1.00 87.12 118 ASP A O 1
ATOM 973 N N . THR A 1 119 ? 9.780 -2.309 3.286 1.00 85.25 119 THR A N 1
ATOM 974 C CA . THR A 1 119 ? 10.226 -0.981 3.758 1.00 85.25 119 THR A CA 1
ATOM 975 C C . THR A 1 119 ? 11.749 -0.897 3.962 1.00 85.25 119 THR A C 1
ATOM 977 O O . THR A 1 119 ? 12.325 0.195 3.992 1.00 85.25 119 THR A O 1
ATOM 980 N N . THR A 1 120 ? 12.433 -2.047 4.045 1.00 83.69 120 THR A N 1
ATOM 981 C CA . THR A 1 120 ? 13.896 -2.162 4.173 1.00 83.69 120 THR A CA 1
ATOM 982 C C . THR A 1 120 ? 14.615 -2.291 2.828 1.00 83.69 120 THR A C 1
ATOM 984 O O . THR A 1 120 ? 15.842 -2.445 2.784 1.00 83.69 120 THR A O 1
ATOM 987 N N . SER A 1 121 ? 13.867 -2.198 1.726 1.00 83.56 121 SER A N 1
ATOM 988 C CA . SER A 1 121 ? 14.381 -2.342 0.372 1.00 83.56 121 SER A CA 1
ATOM 989 C C . SER A 1 121 ? 15.559 -1.411 0.099 1.00 83.56 121 SER A C 1
ATOM 991 O O . SER A 1 121 ? 15.580 -0.230 0.457 1.00 83.56 121 SER A O 1
ATOM 993 N N . LYS A 1 122 ? 16.545 -1.931 -0.639 1.00 81.88 122 LYS A N 1
ATOM 994 C CA . LYS A 1 122 ? 17.692 -1.135 -1.096 1.00 81.88 122 LYS A CA 1
ATOM 995 C C . LYS A 1 122 ? 17.276 0.008 -2.024 1.00 81.88 122 LYS A C 1
ATOM 997 O O . LYS A 1 122 ? 18.050 0.953 -2.137 1.00 81.88 122 LYS A O 1
ATOM 1002 N N . LEU A 1 123 ? 16.084 -0.066 -2.632 1.00 82.75 123 LEU A N 1
ATOM 1003 C CA . LEU A 1 123 ? 15.522 0.996 -3.472 1.00 82.75 123 LEU A CA 1
ATOM 1004 C C . LEU A 1 123 ? 15.479 2.339 -2.729 1.00 82.75 123 LEU A C 1
ATOM 1006 O O . LEU A 1 123 ? 15.733 3.355 -3.359 1.00 82.75 123 LEU A O 1
ATOM 1010 N N . LYS A 1 124 ? 15.297 2.331 -1.399 1.00 83.62 124 LYS A N 1
ATOM 1011 C CA . LYS A 1 124 ? 15.285 3.522 -0.531 1.00 83.62 124 LYS A CA 1
ATOM 1012 C C . LYS A 1 124 ? 16.460 4.479 -0.717 1.00 83.62 124 LYS A C 1
ATOM 1014 O O . LYS A 1 124 ? 16.320 5.671 -0.480 1.00 83.62 124 LYS A O 1
ATOM 1019 N N . ARG A 1 125 ? 17.639 3.943 -1.032 1.00 80.44 125 ARG A N 1
ATOM 1020 C CA . ARG A 1 125 ? 18.895 4.708 -1.102 1.00 80.44 125 ARG A CA 1
ATOM 1021 C C . ARG A 1 125 ? 19.373 4.934 -2.530 1.00 80.44 125 ARG A C 1
ATOM 1023 O O . ARG A 1 125 ? 20.510 5.347 -2.712 1.00 80.44 125 ARG A O 1
ATOM 1030 N N . LEU A 1 126 ? 18.556 4.580 -3.516 1.00 79.69 126 LEU A N 1
ATOM 1031 C CA . LEU A 1 126 ? 18.888 4.761 -4.920 1.00 79.69 126 LEU A CA 1
ATOM 1032 C C . LEU A 1 126 ? 18.228 6.035 -5.433 1.00 79.69 126 LEU A C 1
ATOM 1034 O O . LEU A 1 126 ? 17.122 6.387 -5.035 1.00 79.69 126 LEU A O 1
ATOM 1038 N N . SER A 1 127 ? 18.884 6.685 -6.375 1.00 80.19 127 SER A N 1
ATOM 1039 C CA . SER A 1 127 ? 18.266 7.631 -7.287 1.00 80.19 127 SER A CA 1
ATOM 1040 C C . SER A 1 127 ? 17.814 6.907 -8.554 1.00 80.19 127 SER A C 1
ATOM 1042 O O . SER A 1 127 ? 18.395 5.901 -8.972 1.00 80.19 127 SER A O 1
ATOM 1044 N N . ILE A 1 128 ? 16.796 7.452 -9.222 1.00 77.19 128 ILE A N 1
ATOM 1045 C CA . ILE A 1 128 ? 16.340 6.929 -10.517 1.00 77.19 128 ILE A CA 1
ATOM 1046 C C . ILE A 1 128 ? 17.467 6.947 -11.571 1.00 77.19 128 ILE A C 1
ATOM 1048 O O . ILE A 1 128 ? 17.499 6.086 -12.450 1.00 77.19 128 ILE A O 1
ATOM 1052 N N . TYR A 1 129 ? 18.416 7.886 -11.462 1.00 74.12 129 TYR A N 1
ATOM 1053 C CA . TYR A 1 129 ? 19.554 8.041 -12.375 1.00 74.12 129 TYR A CA 1
ATOM 1054 C C . TYR A 1 129 ? 20.633 6.965 -12.187 1.00 74.12 129 TYR A C 1
ATOM 1056 O O . TYR A 1 129 ? 21.316 6.606 -13.144 1.00 74.12 129 TYR A O 1
ATOM 1064 N N . GLU A 1 130 ? 20.752 6.387 -10.989 1.00 69.50 130 GLU A N 1
ATOM 1065 C CA . GLU A 1 130 ? 21.652 5.254 -10.724 1.00 69.50 130 GLU A CA 1
ATOM 1066 C C . GLU A 1 130 ? 21.130 3.930 -11.315 1.00 69.50 130 GLU A C 1
ATOM 1068 O O . GLU A 1 130 ? 21.875 2.945 -11.404 1.00 69.50 130 GLU A O 1
ATOM 1073 N N . LEU A 1 131 ? 19.870 3.894 -11.770 1.00 72.31 131 LEU A N 1
ATOM 1074 C CA . LEU A 1 131 ? 19.260 2.730 -12.412 1.00 72.31 131 LEU A CA 1
ATOM 1075 C C . LEU A 1 131 ? 19.636 2.658 -13.901 1.00 72.31 131 LEU A C 1
ATOM 1077 O O . LEU A 1 131 ? 18.898 3.097 -14.787 1.00 72.31 131 LEU A O 1
ATOM 1081 N N . THR A 1 132 ? 20.794 2.060 -14.186 1.00 61.75 132 THR A N 1
ATOM 1082 C CA . THR A 1 132 ? 21.305 1.880 -15.560 1.00 61.75 132 THR A CA 1
ATOM 1083 C C . THR A 1 132 ? 20.699 0.669 -16.278 1.00 61.75 132 THR A C 1
ATOM 1085 O O . THR A 1 132 ? 20.362 -0.343 -15.660 1.00 61.75 132 THR A O 1
ATOM 1088 N N . GLU A 1 133 ? 20.662 0.693 -17.616 1.00 50.47 133 GLU A N 1
ATOM 1089 C CA . GLU A 1 133 ? 20.230 -0.451 -18.444 1.00 50.47 133 GLU A CA 1
ATOM 1090 C C . GLU A 1 133 ? 21.035 -1.742 -18.190 1.00 50.47 133 GLU A C 1
ATOM 1092 O O . GLU A 1 133 ? 20.515 -2.856 -18.308 1.00 50.47 133 GLU A O 1
ATOM 1097 N N . LYS A 1 134 ? 22.299 -1.630 -17.756 1.00 46.97 134 LYS A N 1
ATOM 1098 C CA . LYS A 1 134 ? 23.107 -2.794 -17.354 1.00 46.97 134 LYS A CA 1
ATOM 1099 C C . LYS A 1 134 ? 22.516 -3.508 -16.131 1.00 46.97 134 LYS A C 1
ATOM 1101 O O . LYS A 1 134 ? 22.545 -4.737 -16.087 1.00 46.97 134 LYS A O 1
ATOM 1106 N N . GLN A 1 135 ? 21.922 -2.782 -15.180 1.00 53.12 135 GLN A N 1
ATOM 1107 C CA . GLN A 1 135 ? 21.200 -3.379 -14.046 1.00 53.12 135 GLN A CA 1
ATOM 1108 C C . GLN A 1 135 ? 19.865 -4.006 -14.483 1.00 53.12 135 GLN A C 1
ATOM 1110 O O . GLN A 1 135 ? 19.423 -4.999 -13.898 1.00 53.12 135 GLN A O 1
ATOM 1115 N N . VAL A 1 136 ? 19.260 -3.487 -15.554 1.00 49.59 136 VAL A N 1
ATOM 1116 C CA . VAL A 1 136 ? 17.987 -3.948 -16.133 1.00 49.59 136 VAL A CA 1
ATOM 1117 C C . VAL A 1 136 ? 18.116 -5.316 -16.825 1.00 49.59 136 VAL A C 1
ATOM 1119 O O . VAL A 1 136 ? 17.220 -6.152 -16.677 1.00 49.59 136 VAL A O 1
ATOM 1122 N N . ASN A 1 137 ? 19.241 -5.589 -17.502 1.00 39.28 137 ASN A N 1
ATOM 1123 C CA . ASN A 1 137 ? 19.344 -6.700 -18.466 1.00 39.28 137 ASN A CA 1
ATOM 1124 C C . ASN A 1 137 ? 20.207 -7.910 -18.062 1.00 39.28 137 ASN A C 1
ATOM 1126 O O . ASN A 1 137 ? 20.169 -8.934 -18.745 1.00 39.28 137 ASN A O 1
ATOM 1130 N N . LYS A 1 138 ? 20.957 -7.863 -16.957 1.00 37.91 138 LYS A N 1
ATOM 1131 C CA . LYS A 1 138 ? 21.992 -8.875 -16.673 1.00 37.91 138 LYS A CA 1
ATOM 1132 C C . LYS A 1 138 ? 21.695 -9.783 -15.463 1.00 37.91 138 LYS A C 1
ATOM 1134 O O . LYS A 1 138 ? 21.410 -9.295 -14.368 1.00 37.91 138 LYS A O 1
ATOM 1139 N N . ASN A 1 139 ? 21.798 -11.103 -15.685 1.00 40.03 139 ASN A N 1
ATOM 1140 C CA . ASN A 1 139 ? 22.286 -12.084 -14.704 1.00 40.03 139 ASN A CA 1
ATOM 1141 C C . ASN A 1 139 ? 23.811 -11.994 -14.801 1.00 40.03 139 ASN A C 1
ATOM 1143 O O . ASN A 1 139 ? 24.341 -12.439 -15.816 1.00 40.03 139 ASN A O 1
ATOM 1147 N N . TYR A 1 140 ? 24.520 -11.367 -13.862 1.00 33.31 140 TYR A N 1
ATOM 1148 C CA . TYR A 1 140 ? 25.973 -11.215 -14.011 1.00 33.31 140 TYR A CA 1
ATOM 1149 C C . TYR A 1 140 ? 26.766 -12.006 -12.977 1.00 33.31 140 TYR A C 1
ATOM 1151 O O . TYR A 1 140 ? 26.738 -11.706 -11.785 1.00 33.31 140 TYR A O 1
ATOM 1159 N N . LYS A 1 141 ? 27.490 -13.005 -13.504 1.00 28.58 141 LYS A N 1
ATOM 1160 C CA . LYS A 1 141 ? 28.799 -13.430 -13.009 1.00 28.58 141 LYS A CA 1
ATOM 1161 C C . LYS A 1 141 ? 29.804 -12.288 -13.211 1.00 28.58 141 LYS A C 1
ATOM 1163 O O . LYS A 1 141 ? 29.669 -11.479 -14.125 1.00 28.58 141 LYS A O 1
ATOM 1168 N N . VAL A 1 142 ? 30.744 -12.243 -12.278 1.00 42.66 142 VAL A N 1
ATOM 1169 C CA . VAL A 1 142 ? 31.810 -11.261 -12.063 1.00 42.66 142 VAL A CA 1
ATOM 1170 C C . VAL A 1 142 ? 32.677 -11.067 -13.310 1.00 42.66 142 VAL A C 1
ATOM 1172 O O . VAL A 1 142 ? 33.090 -12.058 -13.894 1.00 42.66 142 VAL A O 1
ATOM 1175 N N . ASP A 1 143 ? 32.971 -9.811 -13.661 1.00 32.03 143 ASP A N 1
ATOM 1176 C CA . ASP A 1 143 ? 34.330 -9.395 -14.025 1.00 32.03 143 ASP A CA 1
ATOM 1177 C C . ASP A 1 143 ? 34.516 -7.890 -13.799 1.00 32.03 143 ASP A C 1
ATOM 1179 O O . ASP A 1 143 ? 33.610 -7.079 -14.013 1.00 32.03 143 ASP A O 1
ATOM 1183 N N . ALA A 1 144 ? 35.677 -7.556 -13.245 1.00 47.62 144 ALA A N 1
ATOM 1184 C CA . ALA A 1 144 ? 36.021 -6.270 -12.670 1.00 47.62 144 ALA A CA 1
ATOM 1185 C C . ALA A 1 144 ? 36.370 -5.228 -13.741 1.00 47.62 144 ALA A C 1
ATOM 1187 O O . ALA A 1 144 ? 37.393 -5.361 -14.397 1.00 47.62 144 ALA A O 1
ATOM 1188 N N . VAL A 1 145 ? 35.578 -4.153 -13.838 1.00 36.97 145 VAL A N 1
ATOM 1189 C CA . VAL A 1 145 ? 36.043 -2.801 -14.201 1.00 36.97 145 VAL A CA 1
ATOM 1190 C C . VAL A 1 145 ? 35.175 -1.784 -13.446 1.00 36.97 145 VAL A C 1
ATOM 1192 O O . VAL A 1 145 ? 33.968 -1.962 -13.286 1.00 36.97 145 VAL A O 1
ATOM 1195 N N . THR A 1 146 ? 35.847 -0.766 -12.926 1.00 45.38 146 THR A N 1
ATOM 1196 C CA . THR A 1 146 ? 35.435 0.323 -12.032 1.00 45.38 146 THR A CA 1
ATOM 1197 C C . THR A 1 146 ? 34.028 0.910 -12.246 1.00 45.38 146 THR A C 1
ATOM 1199 O O . THR A 1 146 ? 33.638 1.320 -13.334 1.00 45.38 146 THR A O 1
ATOM 1202 N N . GLY A 1 147 ? 33.274 0.995 -11.145 1.00 35.41 147 GLY A N 1
ATOM 1203 C CA . GLY A 1 147 ? 31.946 1.606 -11.047 1.00 35.41 147 GLY A CA 1
ATOM 1204 C C . GLY A 1 147 ? 31.126 0.864 -9.997 1.00 35.41 147 GLY A C 1
ATOM 1205 O O . GLY A 1 147 ? 30.722 -0.275 -10.234 1.00 35.41 147 GLY A O 1
ATOM 1206 N N . ALA A 1 148 ? 30.952 1.461 -8.813 1.00 37.69 148 ALA A N 1
ATOM 1207 C CA . ALA A 1 148 ? 30.328 0.852 -7.637 1.00 37.69 148 ALA A CA 1
ATOM 1208 C C . ALA A 1 148 ? 28.998 0.165 -7.994 1.00 37.69 148 ALA A C 1
ATOM 1210 O O . ALA A 1 148 ? 27.942 0.777 -8.128 1.00 37.69 148 ALA A O 1
ATOM 1211 N N . SER A 1 149 ? 29.075 -1.146 -8.201 1.00 42.25 149 SER A N 1
ATOM 1212 C CA . SER A 1 149 ? 27.953 -1.957 -8.637 1.00 42.25 149 SER A CA 1
ATOM 1213 C C . SER A 1 149 ? 27.055 -2.191 -7.435 1.00 42.25 149 SER A C 1
ATOM 1215 O O . SER A 1 149 ? 27.353 -3.023 -6.576 1.00 42.25 149 SER A O 1
ATOM 1217 N N . ILE A 1 150 ? 25.955 -1.447 -7.349 1.00 46.31 150 ILE A N 1
ATOM 1218 C CA . ILE A 1 150 ? 24.959 -1.658 -6.303 1.00 46.31 150 ILE A CA 1
ATOM 1219 C C . ILE A 1 150 ? 24.350 -3.044 -6.531 1.00 46.31 150 ILE A C 1
ATOM 1221 O O . ILE A 1 150 ? 23.545 -3.259 -7.436 1.00 46.31 150 ILE A O 1
ATOM 1225 N N . LYS A 1 151 ? 24.778 -4.023 -5.722 1.00 46.81 151 LYS A N 1
ATOM 1226 C CA . LYS A 1 151 ? 24.201 -5.372 -5.682 1.00 46.81 151 LYS A CA 1
ATOM 1227 C C . LYS A 1 151 ? 22.771 -5.275 -5.142 1.00 46.81 151 LYS A C 1
ATOM 1229 O O . LYS A 1 151 ? 22.528 -5.443 -3.941 1.00 46.81 151 LYS A O 1
ATOM 1234 N N . ILE A 1 152 ? 21.829 -4.967 -6.026 1.00 49.81 152 ILE A N 1
ATOM 1235 C CA . ILE A 1 152 ? 20.396 -5.136 -5.795 1.00 49.81 152 ILE A CA 1
ATOM 1236 C C . ILE A 1 152 ? 20.177 -6.646 -5.637 1.00 49.81 152 ILE A C 1
ATOM 1238 O O . ILE A 1 152 ? 20.474 -7.422 -6.544 1.00 49.81 152 ILE A O 1
ATOM 1242 N N . VAL A 1 153 ? 19.782 -7.079 -4.437 1.00 47.69 153 VAL A N 1
ATOM 1243 C CA . VAL A 1 153 ? 19.610 -8.505 -4.114 1.00 47.69 153 VAL A CA 1
ATOM 1244 C C . VAL A 1 153 ? 18.471 -9.052 -4.970 1.00 47.69 153 VAL A C 1
ATOM 1246 O O . VAL A 1 153 ? 17.432 -8.411 -5.086 1.00 47.69 153 VAL A O 1
ATOM 1249 N N . ASP A 1 154 ? 18.654 -10.242 -5.537 1.00 51.31 154 ASP A N 1
ATOM 1250 C CA . ASP A 1 154 ? 17.772 -10.905 -6.515 1.00 51.31 154 ASP A CA 1
ATOM 1251 C C . ASP A 1 154 ? 16.271 -10.926 -6.127 1.00 51.31 154 ASP A C 1
ATOM 1253 O O . ASP A 1 154 ? 15.380 -10.852 -6.972 1.00 51.31 154 ASP A O 1
ATOM 1257 N N . LYS A 1 155 ? 15.968 -10.905 -4.820 1.00 48.97 155 LYS A N 1
ATOM 1258 C CA . LYS A 1 155 ? 14.598 -10.826 -4.276 1.00 48.97 155 LYS A CA 1
ATOM 1259 C C . LYS A 1 155 ? 13.861 -9.517 -4.599 1.00 48.97 155 LYS A C 1
ATOM 1261 O O . LYS A 1 155 ? 12.639 -9.511 -4.644 1.00 48.97 155 LYS A O 1
ATOM 1266 N N . THR A 1 156 ? 14.591 -8.438 -4.874 1.00 54.03 156 THR A N 1
ATOM 1267 C CA . THR A 1 156 ? 14.037 -7.113 -5.213 1.00 54.03 156 THR A CA 1
ATOM 1268 C C . THR A 1 156 ? 13.903 -6.878 -6.720 1.00 54.03 156 THR A C 1
ATOM 1270 O O . THR A 1 156 ? 13.578 -5.776 -7.158 1.00 54.03 156 THR A O 1
ATOM 1273 N N . LYS A 1 157 ? 14.166 -7.903 -7.545 1.00 68.31 157 LYS A N 1
ATOM 1274 C CA . LYS A 1 157 ? 14.266 -7.746 -8.996 1.00 68.31 157 LYS A CA 1
ATOM 1275 C C . LYS A 1 157 ? 13.119 -8.447 -9.718 1.00 68.31 157 LYS A C 1
ATOM 1277 O O . LYS A 1 157 ? 13.046 -9.676 -9.793 1.00 68.31 157 LYS A O 1
ATOM 1282 N N . ILE A 1 158 ? 12.260 -7.644 -10.335 1.00 82.62 158 ILE A N 1
ATOM 1283 C CA . ILE A 1 158 ? 11.492 -8.057 -11.509 1.00 82.62 158 ILE A CA 1
ATOM 1284 C C . ILE A 1 158 ? 12.387 -7.775 -12.712 1.00 82.62 158 ILE A C 1
ATOM 1286 O O . ILE A 1 158 ? 12.705 -6.619 -13.009 1.00 82.62 158 ILE A O 1
ATOM 1290 N N . LYS A 1 159 ? 12.858 -8.831 -13.386 1.00 80.75 159 LYS A N 1
ATOM 1291 C CA . LYS A 1 159 ? 13.747 -8.677 -14.546 1.00 80.75 159 LYS A CA 1
ATOM 1292 C C . LYS A 1 159 ? 13.065 -7.787 -15.586 1.00 80.75 159 LYS A C 1
ATOM 1294 O O . LYS A 1 159 ? 11.952 -8.088 -16.010 1.00 80.75 159 LYS A O 1
ATOM 1299 N N . GLY A 1 160 ? 13.740 -6.710 -15.983 1.00 79.62 160 GLY A N 1
ATOM 1300 C CA . GLY A 1 160 ? 13.206 -5.748 -16.941 1.00 79.62 160 GLY A CA 1
ATOM 1301 C C . GLY A 1 160 ? 12.233 -4.704 -16.378 1.00 79.62 160 GLY A C 1
ATOM 1302 O O . GLY A 1 160 ? 11.663 -3.978 -17.177 1.00 79.62 160 GLY A O 1
ATOM 1303 N N . ALA A 1 161 ? 12.018 -4.593 -15.062 1.00 86.25 161 ALA A N 1
ATOM 1304 C CA . ALA A 1 161 ? 11.078 -3.608 -14.499 1.00 86.25 161 ALA A CA 1
ATOM 1305 C C . ALA A 1 161 ? 11.625 -2.824 -13.295 1.00 86.25 161 ALA A C 1
ATOM 1307 O O . ALA A 1 161 ? 10.854 -2.343 -12.473 1.00 86.25 161 ALA A O 1
ATOM 1308 N N . ILE A 1 162 ? 12.950 -2.671 -13.176 1.00 84.31 162 ILE A N 1
ATOM 1309 C CA . ILE A 1 162 ? 13.554 -2.023 -11.998 1.00 84.31 162 ILE A CA 1
ATOM 1310 C C . ILE A 1 162 ? 13.098 -0.569 -11.812 1.00 84.31 162 ILE A C 1
ATOM 1312 O O . ILE A 1 162 ? 12.851 -0.169 -10.684 1.00 84.31 162 ILE A O 1
ATOM 1316 N N . LYS A 1 163 ? 12.929 0.196 -12.902 1.00 83.31 163 LYS A N 1
ATOM 1317 C CA . LYS A 1 163 ? 12.451 1.586 -12.851 1.00 83.31 163 LYS A CA 1
ATOM 1318 C C . LYS A 1 163 ? 10.984 1.655 -12.405 1.00 83.31 163 LYS A C 1
ATOM 1320 O O . LYS A 1 163 ? 10.664 2.391 -11.486 1.00 83.31 163 LYS A O 1
ATOM 1325 N N . THR A 1 164 ? 10.122 0.793 -12.953 1.00 87.81 164 THR A N 1
ATOM 1326 C CA . THR A 1 164 ? 8.729 0.627 -12.497 1.00 87.81 164 THR A CA 1
ATOM 1327 C C . THR A 1 164 ? 8.661 0.277 -11.011 1.00 87.81 164 THR A C 1
ATOM 1329 O O . THR A 1 164 ? 7.954 0.939 -10.257 1.00 87.81 164 THR A O 1
ATOM 1332 N N . SER A 1 165 ? 9.422 -0.732 -10.569 1.00 89.12 165 SER A N 1
ATOM 1333 C CA . SER A 1 165 ? 9.484 -1.125 -9.158 1.00 89.12 165 SER A CA 1
ATOM 1334 C C . SER A 1 165 ? 10.016 0.001 -8.274 1.00 89.12 165 SER A C 1
ATOM 1336 O O . SER A 1 165 ? 9.475 0.214 -7.199 1.00 89.12 165 SER A O 1
ATOM 1338 N N . PHE A 1 166 ? 11.033 0.738 -8.723 1.00 87.94 166 PHE A N 1
ATOM 1339 C CA . PHE A 1 166 ? 11.592 1.883 -8.008 1.00 87.94 166 PHE A CA 1
ATOM 1340 C C . PHE A 1 166 ? 10.556 2.986 -7.800 1.00 87.94 166 PHE A C 1
ATOM 1342 O O . PHE A 1 166 ? 10.324 3.380 -6.659 1.00 87.94 166 PHE A O 1
ATOM 1349 N N . THR A 1 167 ? 9.922 3.453 -8.878 1.00 88.06 167 THR A N 1
ATOM 1350 C CA . THR A 1 167 ? 8.953 4.554 -8.831 1.00 88.06 167 THR A CA 1
ATOM 1351 C C . THR A 1 167 ? 7.781 4.201 -7.927 1.00 88.06 167 THR A C 1
ATOM 1353 O O . THR A 1 167 ? 7.440 4.965 -7.029 1.00 88.06 167 THR A O 1
ATOM 1356 N N . LEU A 1 168 ? 7.210 3.006 -8.101 1.00 92.12 168 LEU A N 1
ATOM 1357 C CA . LEU A 1 168 ? 6.093 2.550 -7.278 1.00 92.12 168 LEU A CA 1
ATOM 1358 C C . LEU A 1 168 ? 6.491 2.347 -5.816 1.00 92.12 168 LEU A C 1
ATOM 1360 O O . LEU A 1 168 ? 5.711 2.678 -4.932 1.00 92.12 168 LEU A O 1
ATOM 1364 N N . TRP A 1 169 ? 7.700 1.849 -5.547 1.00 91.75 169 TRP A N 1
ATOM 1365 C CA . TRP A 1 169 ? 8.182 1.673 -4.178 1.00 91.75 169 TRP A CA 1
ATOM 1366 C C . TRP A 1 169 ? 8.339 3.012 -3.454 1.00 91.75 169 TRP A C 1
ATOM 1368 O O . TRP A 1 169 ? 7.982 3.104 -2.282 1.00 91.75 169 TRP A O 1
ATOM 1378 N N . HIS A 1 170 ? 8.816 4.050 -4.151 1.00 88.25 170 HIS A N 1
ATOM 1379 C CA . HIS A 1 170 ? 8.928 5.400 -3.590 1.00 88.25 170 HIS A CA 1
ATOM 1380 C C . HIS A 1 170 ? 7.559 6.012 -3.309 1.00 88.25 170 HIS A C 1
ATOM 1382 O O . HIS A 1 170 ? 7.385 6.596 -2.249 1.00 88.25 170 HIS A O 1
ATOM 1388 N N . ILE A 1 171 ? 6.584 5.824 -4.203 1.00 91.38 171 ILE A N 1
ATOM 1389 C CA . ILE A 1 171 ? 5.199 6.256 -3.961 1.00 91.38 171 ILE A CA 1
ATOM 1390 C C . ILE A 1 171 ? 4.604 5.518 -2.752 1.00 91.38 171 ILE A C 1
ATOM 1392 O O . ILE A 1 171 ? 3.954 6.136 -1.915 1.00 91.38 171 ILE A O 1
ATOM 1396 N N . ALA A 1 172 ? 4.847 4.209 -2.648 1.00 92.56 172 ALA A N 1
ATOM 1397 C CA . ALA A 1 172 ? 4.298 3.360 -1.596 1.00 92.56 172 ALA A CA 1
ATOM 1398 C C . ALA A 1 172 ? 4.892 3.637 -0.203 1.00 92.56 172 ALA A C 1
ATOM 1400 O O . ALA A 1 172 ? 4.145 3.615 0.771 1.00 92.56 172 ALA A O 1
ATOM 1401 N N . ASN A 1 173 ? 6.209 3.868 -0.104 1.00 88.25 173 ASN A N 1
ATOM 1402 C CA . ASN A 1 173 ? 6.947 3.805 1.169 1.00 88.25 173 ASN A CA 1
ATOM 1403 C C . ASN A 1 173 ? 7.689 5.080 1.568 1.00 88.25 173 ASN A C 1
ATOM 1405 O O . ASN A 1 173 ? 8.215 5.144 2.681 1.00 88.25 173 ASN A O 1
ATOM 1409 N N . LEU A 1 174 ? 7.844 6.053 0.671 1.00 73.44 174 LEU A N 1
ATOM 1410 C CA . LEU A 1 174 ? 8.640 7.242 0.953 1.00 73.44 174 LEU A CA 1
ATOM 1411 C C . LEU A 1 174 ? 7.858 8.533 0.766 1.00 73.44 174 LEU A C 1
ATOM 1413 O O . LEU A 1 174 ? 6.925 8.645 -0.022 1.00 73.44 174 LEU A O 1
ATOM 1417 N N . GLY A 1 175 ? 8.351 9.546 1.475 1.00 72.25 175 GLY A N 1
ATOM 1418 C CA . GLY A 1 175 ? 8.011 10.934 1.235 1.00 72.25 175 GLY A CA 1
ATOM 1419 C C . GLY A 1 175 ? 6.721 11.370 1.910 1.00 72.25 175 GLY A C 1
ATOM 1420 O O . GLY A 1 175 ? 6.426 11.029 3.055 1.00 72.25 175 GLY A O 1
ATOM 1421 N N . GLU A 1 176 ? 5.994 12.218 1.197 1.00 83.50 176 GLU A N 1
ATOM 1422 C CA . GLU A 1 176 ? 4.833 12.928 1.705 1.00 83.50 176 GLU A CA 1
ATOM 1423 C C . GLU A 1 176 ? 3.544 12.091 1.842 1.00 83.50 176 GLU A C 1
ATOM 1425 O O . GLU A 1 176 ? 2.799 12.374 2.784 1.00 83.50 176 GLU A O 1
ATOM 1430 N N . PRO A 1 177 ? 3.256 11.074 0.993 1.00 87.75 177 PRO A N 1
ATOM 1431 C CA . PRO A 1 177 ? 2.019 10.292 1.078 1.00 87.75 177 PRO A CA 1
ATOM 1432 C C . PRO A 1 177 ? 1.780 9.652 2.446 1.00 87.75 177 PRO A C 1
ATOM 1434 O O . PRO A 1 177 ? 0.788 9.983 3.095 1.00 87.75 177 PRO A O 1
ATOM 1437 N N . SER A 1 178 ? 2.696 8.799 2.920 1.00 90.31 178 SER A N 1
ATOM 1438 C CA . SER A 1 178 ? 2.548 8.093 4.201 1.00 90.31 178 SER A CA 1
ATOM 1439 C C . SER A 1 178 ? 2.404 9.065 5.373 1.00 90.31 178 SER A C 1
ATOM 1441 O O . SER A 1 178 ? 1.532 8.890 6.221 1.00 90.31 178 SER A O 1
ATOM 1443 N N . ARG A 1 179 ? 3.195 10.149 5.380 1.00 92.38 179 ARG A N 1
ATOM 1444 C CA . ARG A 1 179 ? 3.122 11.193 6.414 1.00 92.38 179 ARG A CA 1
ATOM 1445 C C . ARG A 1 179 ? 1.759 11.891 6.419 1.00 92.38 179 ARG A C 1
ATOM 1447 O O . ARG A 1 179 ? 1.131 11.984 7.469 1.00 92.38 179 ARG A O 1
ATOM 1454 N N . LYS A 1 180 ? 1.286 12.359 5.259 1.00 94.69 180 LYS A N 1
ATOM 1455 C CA . LYS A 1 180 ? -0.011 13.044 5.141 1.00 94.69 180 LYS A CA 1
ATOM 1456 C C . LYS A 1 180 ? -1.184 12.122 5.457 1.00 94.69 180 LYS A C 1
ATOM 1458 O O . LYS A 1 180 ? -2.156 12.578 6.049 1.00 94.69 180 LYS A O 1
ATOM 1463 N N . ILE A 1 181 ? -1.089 10.840 5.100 1.00 95.94 181 ILE A N 1
ATOM 1464 C CA . ILE A 1 181 ? -2.076 9.824 5.483 1.00 95.94 181 ILE A CA 1
ATOM 1465 C C . ILE A 1 181 ? -2.149 9.704 7.003 1.00 95.94 181 ILE A C 1
ATOM 1467 O O . ILE A 1 181 ? -3.235 9.823 7.565 1.00 95.94 181 ILE A O 1
ATOM 1471 N N . TYR A 1 182 ? -1.009 9.541 7.674 1.00 94.56 182 TYR A N 1
ATOM 1472 C CA . TYR A 1 182 ? -0.984 9.424 9.128 1.00 94.56 182 TYR A CA 1
ATOM 1473 C C . TYR A 1 182 ? -1.535 10.684 9.820 1.00 94.56 182 TYR A C 1
ATOM 1475 O O . TYR A 1 182 ? -2.382 10.587 10.707 1.00 94.56 182 TYR A O 1
ATOM 1483 N N . GLU A 1 183 ? -1.148 11.878 9.362 1.00 95.38 183 GLU A N 1
ATOM 1484 C CA . GLU A 1 183 ? -1.675 13.159 9.863 1.00 95.38 183 GLU A CA 1
ATOM 1485 C C . GLU A 1 183 ? -3.191 13.305 9.651 1.00 95.38 183 GLU A C 1
ATOM 1487 O O . GLU A 1 183 ? -3.919 13.754 10.548 1.00 95.38 183 GLU A O 1
ATOM 1492 N N . ALA A 1 184 ? -3.688 12.896 8.481 1.00 96.50 184 ALA A N 1
ATOM 1493 C CA . ALA A 1 184 ? -5.114 12.882 8.187 1.00 96.50 184 ALA A CA 1
ATOM 1494 C C . ALA A 1 184 ? -5.857 11.913 9.117 1.00 96.50 184 ALA A C 1
ATOM 1496 O O . ALA A 1 184 ? -6.875 12.291 9.701 1.00 96.50 184 ALA A O 1
ATOM 1497 N N . THR A 1 185 ? -5.330 10.704 9.330 1.00 96.62 185 THR A N 1
ATOM 1498 C CA . THR A 1 185 ? -5.914 9.723 10.254 1.00 96.62 185 THR A CA 1
ATOM 1499 C C . THR A 1 185 ? -5.998 10.279 11.668 1.00 96.62 185 THR A C 1
ATOM 1501 O O . THR A 1 185 ? -7.072 10.241 12.268 1.00 96.62 185 THR A O 1
ATOM 1504 N N . GLN A 1 186 ? -4.914 10.861 12.186 1.00 95.12 186 GLN A N 1
ATOM 1505 C CA . GLN A 1 186 ? -4.910 11.474 13.518 1.00 95.12 186 GLN A CA 1
ATOM 1506 C C . GLN A 1 186 ? -5.984 12.560 13.646 1.00 95.12 186 GLN A C 1
ATOM 1508 O O . GLN A 1 186 ? -6.684 12.650 14.657 1.00 95.12 186 GLN A O 1
ATOM 1513 N N . THR A 1 187 ? -6.183 13.344 12.586 1.00 95.69 187 THR A N 1
ATOM 1514 C CA . THR A 1 187 ? -7.242 14.357 12.532 1.00 95.69 187 THR A CA 1
ATOM 1515 C C . THR A 1 187 ? -8.638 13.732 12.609 1.00 95.69 187 THR A C 1
ATOM 1517 O O . THR A 1 187 ? -9.454 14.191 13.411 1.00 95.69 187 THR A O 1
ATOM 1520 N N . TYR A 1 188 ? -8.919 12.671 11.841 1.00 95.38 188 TYR A N 1
ATOM 1521 C CA . TYR A 1 188 ? -10.20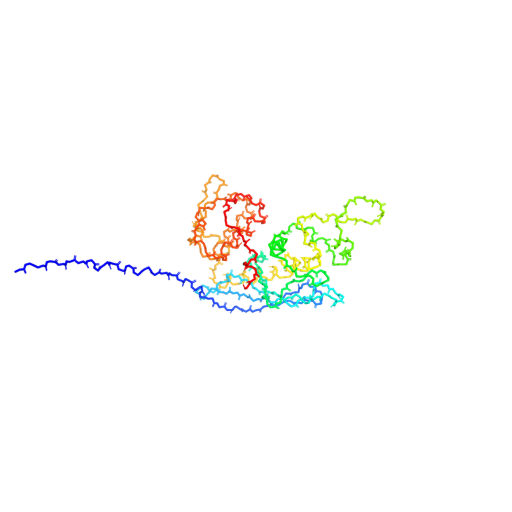6 11.962 11.900 1.00 95.38 188 TYR A CA 1
ATOM 1522 C C . TYR A 1 188 ? -10.482 11.377 13.292 1.00 95.38 188 TYR A C 1
ATOM 1524 O O . TYR A 1 188 ? -11.577 11.554 13.827 1.00 95.38 188 TYR A O 1
ATOM 1532 N N . PHE A 1 189 ? -9.494 10.721 13.904 1.00 93.81 189 PHE A N 1
ATOM 1533 C CA . PHE A 1 189 ? -9.633 10.116 15.233 1.00 93.81 189 PHE A CA 1
ATOM 1534 C C . PHE A 1 189 ? -9.895 11.171 16.313 1.00 93.81 189 PHE A C 1
ATOM 1536 O O . PHE A 1 189 ? -10.868 11.062 17.068 1.00 93.81 189 PHE A O 1
ATOM 1543 N N . LYS A 1 190 ? -9.119 12.263 16.305 1.00 94.06 190 LYS A N 1
ATOM 1544 C CA . LYS A 1 190 ? -9.307 13.395 17.219 1.00 94.06 190 LYS A CA 1
ATOM 1545 C C . LYS A 1 190 ? -10.697 14.019 17.087 1.00 94.06 190 LYS A C 1
ATOM 1547 O O . LYS A 1 190 ? -11.354 14.259 18.094 1.00 94.06 190 LYS A O 1
ATOM 1552 N N . GLN A 1 191 ? -11.183 14.238 15.863 1.00 93.94 191 GLN A N 1
ATOM 1553 C CA . GLN A 1 191 ? -12.525 14.790 15.618 1.00 93.94 191 GLN A CA 1
ATOM 1554 C C . GLN A 1 191 ? -13.657 13.907 16.158 1.00 93.94 191 GLN A C 1
ATOM 1556 O O . GLN A 1 191 ? -14.760 14.397 16.397 1.00 93.94 191 GLN A O 1
ATOM 1561 N N . LYS A 1 192 ? -13.406 12.609 16.341 1.00 92.50 192 LYS A N 1
ATOM 1562 C CA . LYS A 1 192 ? -14.379 11.648 16.870 1.00 92.50 192 LYS A CA 1
ATOM 1563 C C . LYS A 1 192 ? -14.182 11.341 18.351 1.00 92.50 192 LYS A C 1
ATOM 1565 O O . LYS A 1 192 ? -14.888 10.473 18.861 1.00 92.50 192 LYS A O 1
ATOM 1570 N N . ASN A 1 193 ? -13.276 12.044 19.040 1.00 90.75 193 ASN A N 1
ATOM 1571 C CA . ASN A 1 193 ? -12.884 11.751 20.423 1.00 90.75 193 ASN A CA 1
ATOM 1572 C C . ASN A 1 193 ? -12.523 10.263 20.594 1.00 90.75 193 ASN A C 1
ATOM 1574 O O . ASN A 1 193 ? -13.021 9.573 21.488 1.00 90.75 193 ASN A O 1
ATOM 1578 N N . ARG A 1 194 ? -11.729 9.744 19.655 1.00 86.75 194 ARG A N 1
ATOM 1579 C CA . ARG A 1 194 ? -11.220 8.374 19.652 1.00 86.75 194 ARG A CA 1
ATOM 1580 C C . ARG A 1 194 ? -9.705 8.410 19.679 1.00 86.75 194 ARG A C 1
ATOM 1582 O O . ARG A 1 194 ? -9.099 9.222 18.984 1.00 86.75 194 ARG A O 1
ATOM 1589 N N . ASP A 1 195 ? -9.126 7.475 20.415 1.00 84.19 195 ASP A N 1
ATOM 1590 C CA . ASP A 1 195 ? -7.689 7.263 20.415 1.00 84.19 195 ASP A CA 1
ATOM 1591 C C . ASP A 1 195 ? -7.307 6.214 19.382 1.00 84.19 195 ASP A C 1
ATOM 1593 O O . ASP A 1 195 ? -8.059 5.282 19.082 1.00 84.19 195 ASP A O 1
ATOM 1597 N N . LEU A 1 196 ? -6.099 6.363 18.858 1.00 83.00 196 LEU A N 1
ATOM 1598 C CA . LEU A 1 196 ? -5.499 5.447 17.902 1.00 83.00 196 LEU A CA 1
ATOM 1599 C C . LEU A 1 196 ? -4.825 4.284 18.653 1.00 83.00 196 LEU A C 1
ATOM 1601 O O . LEU A 1 196 ? -3.638 4.011 18.506 1.00 83.00 196 LEU A O 1
ATOM 1605 N N . LEU A 1 197 ? -5.604 3.647 19.531 1.00 78.00 197 LEU A N 1
ATOM 1606 C CA . LEU A 1 197 ? -5.170 2.608 20.460 1.00 78.00 197 LEU A CA 1
ATOM 1607 C C . LEU A 1 197 ? -5.996 1.331 20.272 1.00 78.00 197 LEU A C 1
ATOM 1609 O O . LEU A 1 197 ? -7.187 1.403 19.950 1.00 78.00 197 LEU A O 1
ATOM 1613 N N . PRO A 1 198 ? -5.386 0.149 20.457 1.00 68.94 198 PRO A N 1
ATOM 1614 C CA . PRO A 1 198 ? -6.100 -1.105 20.309 1.00 68.94 198 PRO A CA 1
ATOM 1615 C C . PRO A 1 198 ? -7.194 -1.230 21.365 1.00 68.94 198 PRO A C 1
ATOM 1617 O O . PRO A 1 198 ? -7.055 -0.795 22.509 1.00 68.94 198 PRO A O 1
ATOM 1620 N N . THR A 1 199 ? -8.303 -1.846 20.970 1.00 64.44 199 THR A N 1
ATOM 1621 C CA . THR A 1 199 ? -9.395 -2.139 21.897 1.00 64.44 199 THR A CA 1
ATOM 1622 C C . THR A 1 199 ? -8.999 -3.271 22.845 1.00 64.44 199 THR A C 1
ATOM 1624 O O . THR A 1 199 ? -8.157 -4.104 22.517 1.00 64.44 199 THR A O 1
ATOM 1627 N N . GLN A 1 200 ? -9.654 -3.358 24.008 1.00 57.06 200 GLN A N 1
ATOM 1628 C CA . GLN A 1 200 ? -9.430 -4.398 25.034 1.00 57.06 200 GLN A CA 1
ATOM 1629 C C . GLN A 1 200 ? -9.728 -5.845 24.567 1.00 57.06 200 GLN A C 1
ATOM 1631 O O . GLN A 1 200 ? -9.745 -6.768 25.374 1.00 57.06 200 GLN A O 1
ATOM 1636 N N . LYS A 1 201 ? -9.987 -6.068 23.272 1.00 60.25 201 LYS A N 1
ATOM 1637 C CA . LYS A 1 201 ? -10.298 -7.375 22.674 1.00 60.25 201 LYS A CA 1
ATOM 1638 C C . LYS A 1 201 ? -9.054 -8.233 22.385 1.00 60.25 201 LYS A C 1
ATOM 1640 O O . LYS A 1 201 ? -9.187 -9.311 21.813 1.00 60.25 201 LYS A O 1
ATOM 1645 N N . THR A 1 202 ? -7.856 -7.773 22.740 1.00 56.34 202 THR A N 1
ATOM 1646 C CA . THR A 1 202 ? -6.612 -8.551 22.641 1.00 56.34 202 THR A CA 1
ATOM 1647 C C . THR A 1 202 ? -6.289 -9.211 23.976 1.00 56.34 202 THR A C 1
ATOM 1649 O O . THR A 1 202 ? -6.269 -8.534 25.002 1.00 56.34 202 THR A O 1
ATOM 1652 N N . VAL A 1 203 ? -5.993 -10.513 23.969 1.00 55.12 203 VAL A N 1
ATOM 1653 C CA . VAL A 1 203 ? -5.535 -11.234 25.167 1.00 55.12 203 VAL A CA 1
ATOM 1654 C C . VAL A 1 203 ? -4.019 -11.415 25.074 1.00 55.12 203 VAL A C 1
ATOM 1656 O O . VAL A 1 203 ? -3.536 -12.123 24.186 1.00 55.12 203 VAL A O 1
ATOM 1659 N N . GLU A 1 204 ? -3.269 -10.765 25.967 1.00 57.44 204 GLU A N 1
ATOM 1660 C CA . GLU A 1 204 ? -1.827 -10.986 26.137 1.00 57.44 204 GLU A CA 1
ATOM 1661 C C . GLU A 1 204 ? -1.605 -12.268 26.962 1.00 57.44 204 GLU A C 1
ATOM 1663 O O . GLU A 1 204 ? -2.106 -12.402 28.078 1.00 57.44 204 GLU A O 1
ATOM 1668 N N . LEU A 1 205 ? -0.873 -13.237 26.411 1.00 53.06 205 LEU A N 1
ATOM 1669 C CA . LEU A 1 205 ? -0.529 -14.506 27.058 1.00 53.06 205 LEU A CA 1
ATOM 1670 C C . LEU A 1 205 ? 0.952 -14.796 26.834 1.00 53.06 205 LEU A C 1
ATOM 1672 O O . LEU A 1 205 ? 1.332 -15.117 25.714 1.00 53.06 205 LEU A O 1
ATOM 1676 N N . ASN A 1 206 ? 1.776 -14.752 27.887 1.00 48.41 206 ASN A N 1
ATOM 1677 C CA . ASN A 1 206 ? 3.149 -15.287 27.899 1.00 48.41 206 ASN A CA 1
ATOM 1678 C C . ASN A 1 206 ? 3.929 -15.028 26.587 1.00 48.41 206 ASN A C 1
ATOM 1680 O O . ASN A 1 206 ? 4.243 -15.963 25.844 1.00 48.41 206 ASN A O 1
ATOM 1684 N N . ASN A 1 207 ? 4.192 -13.750 26.292 1.00 55.75 207 ASN A N 1
ATOM 1685 C CA . ASN A 1 207 ? 4.882 -13.245 25.092 1.00 55.75 207 ASN A CA 1
ATOM 1686 C C . ASN A 1 207 ? 4.157 -13.426 23.746 1.00 55.75 207 ASN A C 1
ATOM 1688 O O . ASN A 1 207 ? 4.748 -13.155 22.705 1.00 55.75 207 ASN A O 1
ATOM 1692 N N . HIS A 1 208 ? 2.889 -13.834 23.753 1.00 59.81 208 HIS A N 1
ATOM 1693 C CA . HIS A 1 208 ? 2.049 -13.927 22.564 1.00 59.81 208 HIS A CA 1
ATOM 1694 C C . HIS A 1 208 ? 0.794 -13.070 22.717 1.00 59.81 208 HIS A C 1
ATOM 1696 O O . HIS A 1 208 ? 0.206 -12.990 23.798 1.00 59.81 208 HIS A O 1
ATOM 1702 N N . VAL A 1 209 ? 0.337 -12.471 21.618 1.00 65.31 209 VAL A N 1
ATOM 1703 C CA . VAL A 1 209 ? -0.976 -11.816 21.563 1.00 65.31 209 VAL A CA 1
ATOM 1704 C C . VAL A 1 209 ? -1.922 -12.676 20.741 1.00 65.31 209 VAL A C 1
ATOM 1706 O O . VAL A 1 209 ? -1.656 -12.965 19.573 1.00 65.31 209 VAL A O 1
ATOM 1709 N N . LEU A 1 210 ? -3.033 -13.087 21.355 1.00 65.19 210 LEU A N 1
ATOM 1710 C CA . LEU A 1 210 ? -4.136 -13.704 20.628 1.00 65.19 210 LEU A CA 1
ATOM 1711 C C . LEU A 1 210 ? -5.066 -12.610 20.112 1.00 65.19 210 LEU A C 1
ATOM 1713 O O . LEU A 1 210 ? -5.596 -11.805 20.881 1.00 65.19 210 LEU A O 1
ATOM 1717 N N . VAL A 1 211 ? -5.272 -12.615 18.798 1.00 67.31 211 VAL A N 1
ATOM 1718 C CA . VAL A 1 211 ? -6.143 -11.672 18.098 1.00 67.31 211 VAL A CA 1
ATOM 1719 C C . VAL A 1 211 ? -7.307 -12.443 17.479 1.00 67.31 211 VAL A C 1
ATOM 1721 O O . VAL A 1 211 ? -7.098 -13.253 16.576 1.00 67.31 211 VAL A O 1
ATOM 1724 N N . ASP A 1 212 ? -8.533 -12.181 17.942 1.00 70.50 212 ASP A N 1
ATOM 1725 C CA . ASP A 1 212 ? -9.749 -12.603 17.235 1.00 70.50 212 ASP A CA 1
ATOM 1726 C C . ASP A 1 212 ? -10.042 -11.609 16.104 1.00 70.50 212 ASP A C 1
ATOM 1728 O O . ASP A 1 212 ? -10.771 -10.627 16.261 1.00 70.50 212 ASP A O 1
ATOM 1732 N N . SER A 1 213 ? -9.443 -11.855 14.942 1.00 66.25 213 SER A N 1
ATOM 1733 C CA . SER A 1 213 ? -9.540 -10.985 13.764 1.00 66.25 213 SER A CA 1
ATOM 1734 C C . SER A 1 213 ? -10.959 -10.877 13.183 1.00 66.25 213 SER A C 1
ATOM 1736 O O . SER A 1 213 ? -11.257 -9.925 12.452 1.00 66.25 213 SER A O 1
ATOM 1738 N N . LYS A 1 214 ? -11.865 -11.805 13.524 1.00 70.25 214 LYS A N 1
ATOM 1739 C CA . LYS A 1 214 ? -13.277 -11.742 13.124 1.00 70.25 214 LYS A CA 1
ATOM 1740 C C . LYS A 1 214 ? -14.060 -10.746 13.979 1.00 70.25 214 LYS A C 1
ATOM 1742 O O . LYS A 1 214 ? -14.947 -10.074 13.458 1.00 70.25 214 LYS A O 1
ATOM 1747 N N . ALA A 1 215 ? -13.727 -10.634 15.265 1.00 73.19 215 ALA A N 1
ATOM 1748 C CA . ALA A 1 215 ? -14.367 -9.709 16.204 1.00 73.19 215 ALA A CA 1
ATOM 1749 C C . ALA A 1 215 ? -13.882 -8.250 16.077 1.00 73.19 215 ALA A C 1
ATOM 1751 O O . ALA A 1 215 ? -14.497 -7.337 16.648 1.00 73.19 215 ALA A O 1
ATOM 1752 N N . LEU A 1 216 ? -12.785 -8.029 15.347 1.00 78.00 216 LEU A N 1
ATOM 1753 C CA . LEU A 1 216 ? -12.253 -6.706 15.030 1.00 78.00 216 LEU A CA 1
ATOM 1754 C C . LEU A 1 216 ? -12.852 -6.177 13.721 1.00 78.00 216 LEU A C 1
ATOM 1756 O O . LEU A 1 216 ? -12.885 -6.866 12.700 1.00 78.00 216 LEU A O 1
ATOM 1760 N N . SER A 1 217 ? -13.299 -4.925 13.730 1.00 83.25 217 SER A N 1
ATOM 1761 C CA . SER A 1 217 ? -13.506 -4.138 12.511 1.00 83.25 217 SER A CA 1
ATOM 1762 C C . SER A 1 217 ? -12.192 -3.974 11.740 1.00 83.25 217 SER A C 1
ATOM 1764 O O . SER A 1 217 ? -11.105 -4.201 12.274 1.00 83.25 217 SER A O 1
ATOM 1766 N N . PHE A 1 218 ? -12.281 -3.577 10.471 1.00 86.31 218 PHE A N 1
ATOM 1767 C CA . PHE A 1 218 ? -11.106 -3.360 9.626 1.00 86.31 218 PHE A CA 1
ATOM 1768 C C . PHE A 1 218 ? -10.134 -2.325 10.225 1.00 86.31 218 PHE A C 1
ATOM 1770 O O . PHE A 1 218 ? -8.926 -2.555 10.255 1.00 86.31 218 PHE A O 1
ATOM 1777 N N . THR A 1 219 ? -10.654 -1.223 10.775 1.00 88.56 219 THR A N 1
ATOM 1778 C CA . THR A 1 219 ? -9.854 -0.202 11.474 1.00 88.56 219 THR A CA 1
ATOM 1779 C C . THR A 1 219 ? -9.246 -0.745 12.771 1.00 88.56 219 THR A C 1
ATOM 1781 O O . THR A 1 219 ? -8.055 -0.559 12.998 1.00 88.56 219 THR A O 1
ATOM 1784 N N . GLU A 1 220 ? -10.015 -1.457 13.609 1.00 85.56 220 GLU A N 1
ATOM 1785 C CA . GLU A 1 220 ? -9.478 -2.058 14.846 1.00 85.56 220 GLU A CA 1
ATOM 1786 C C . GLU A 1 220 ? -8.343 -3.049 14.545 1.00 85.56 220 GLU A C 1
ATOM 1788 O O . GLU A 1 220 ? -7.331 -3.040 15.242 1.00 85.56 220 GLU A O 1
ATOM 1793 N N . LEU A 1 221 ? -8.476 -3.862 13.489 1.00 85.69 221 LEU A N 1
ATOM 1794 C CA . LEU A 1 221 ? -7.431 -4.795 13.070 1.00 85.69 221 LEU A CA 1
ATOM 1795 C C . LEU A 1 221 ? -6.137 -4.058 12.713 1.00 85.69 221 LEU A C 1
ATOM 1797 O O . LEU A 1 221 ? -5.079 -4.455 13.186 1.00 85.69 221 LEU A O 1
ATOM 1801 N N . GLN A 1 222 ? -6.210 -2.980 11.929 1.00 90.31 222 GLN A N 1
ATOM 1802 C CA . GLN A 1 222 ? -5.027 -2.184 11.581 1.00 90.31 222 GLN A CA 1
ATOM 1803 C C . GLN A 1 222 ? -4.341 -1.618 12.822 1.00 90.31 222 GLN A C 1
ATOM 1805 O O . GLN A 1 222 ? -3.126 -1.741 12.952 1.00 90.31 222 GLN A O 1
ATOM 1810 N N . VAL A 1 223 ? -5.107 -1.044 13.758 1.00 89.38 223 VAL A N 1
ATOM 1811 C CA . VAL A 1 223 ? -4.551 -0.501 15.008 1.00 89.38 223 VAL A CA 1
ATOM 1812 C C . VAL A 1 223 ? -3.862 -1.592 15.827 1.00 89.38 223 VAL A C 1
ATOM 1814 O O . VAL A 1 223 ? -2.760 -1.385 16.335 1.00 89.38 223 VAL A O 1
ATOM 1817 N N . THR A 1 224 ? -4.473 -2.774 15.921 1.00 84.81 224 THR A N 1
ATOM 1818 C CA . THR A 1 224 ? -3.861 -3.927 16.584 1.00 84.81 224 THR A CA 1
ATOM 1819 C C . THR A 1 224 ? -2.570 -4.356 15.886 1.00 84.81 224 THR A C 1
ATOM 1821 O O . THR A 1 224 ? -1.559 -4.509 16.563 1.00 84.81 224 THR A O 1
ATOM 1824 N N . LEU A 1 225 ? -2.567 -4.516 14.559 1.00 84.94 225 LEU A N 1
ATOM 1825 C CA . LEU A 1 225 ? -1.375 -4.923 13.805 1.00 84.94 225 LEU A CA 1
ATOM 1826 C C . LEU A 1 225 ? -0.231 -3.912 13.952 1.00 84.94 225 LEU A C 1
ATOM 1828 O O . LEU A 1 225 ? 0.904 -4.317 14.191 1.00 84.94 225 LEU A O 1
ATOM 1832 N N . HIS A 1 226 ? -0.528 -2.613 13.900 1.00 87.19 226 HIS A N 1
ATOM 1833 C CA . HIS A 1 226 ? 0.477 -1.571 14.099 1.00 87.19 226 HIS A CA 1
ATOM 1834 C C . HIS A 1 226 ? 1.068 -1.592 15.515 1.00 87.19 226 HIS A C 1
ATOM 1836 O O . HIS A 1 226 ? 2.285 -1.556 15.667 1.00 87.19 226 HIS A O 1
ATOM 1842 N N . MET A 1 227 ? 0.241 -1.740 16.560 1.00 84.31 227 MET A N 1
ATOM 1843 C CA . MET A 1 227 ? 0.754 -1.896 17.930 1.00 84.31 227 MET A CA 1
ATOM 1844 C C . MET A 1 227 ? 1.698 -3.104 18.041 1.00 84.31 227 MET A C 1
ATOM 1846 O O . MET A 1 227 ? 2.720 -3.031 18.723 1.00 84.31 227 MET A O 1
ATOM 1850 N N . LEU A 1 228 ? 1.348 -4.227 17.413 1.00 79.44 228 LEU A N 1
ATOM 1851 C CA . LEU A 1 228 ? 2.158 -5.446 17.460 1.00 79.44 228 LEU A CA 1
ATOM 1852 C C . LEU A 1 228 ? 3.500 -5.265 16.744 1.00 79.44 228 LEU A C 1
ATOM 1854 O O . LEU A 1 228 ? 4.510 -5.769 17.232 1.00 79.44 228 LEU A O 1
ATOM 1858 N N . GLU A 1 229 ? 3.508 -4.533 15.628 1.00 81.00 229 GLU A N 1
ATOM 1859 C CA . GLU A 1 229 ? 4.723 -4.146 14.901 1.00 81.00 229 GLU A CA 1
ATOM 1860 C C . GLU A 1 229 ? 5.642 -3.283 15.782 1.00 81.00 229 GLU A C 1
ATOM 1862 O O . GLU A 1 229 ? 6.806 -3.633 15.976 1.00 81.00 229 GLU A O 1
ATOM 1867 N N . GLU A 1 230 ? 5.105 -2.236 16.416 1.00 82.06 230 GLU A N 1
ATOM 1868 C CA . GLU A 1 230 ? 5.857 -1.343 17.315 1.00 82.06 230 GLU A CA 1
ATOM 1869 C C . GLU A 1 230 ? 6.441 -2.076 18.532 1.00 82.06 230 GLU A C 1
ATOM 1871 O O . GLU A 1 230 ? 7.587 -1.852 18.925 1.00 82.06 230 GLU A O 1
ATOM 1876 N N . LYS A 1 231 ? 5.670 -2.993 19.126 1.00 77.56 231 LYS A N 1
ATOM 1877 C CA . LYS A 1 231 ? 6.107 -3.771 20.294 1.00 77.56 231 LYS A CA 1
ATOM 1878 C C . LYS A 1 231 ? 6.992 -4.975 19.940 1.00 77.56 231 LYS A C 1
ATOM 1880 O O . LYS A 1 231 ? 7.469 -5.641 20.855 1.00 77.56 231 LYS A O 1
ATOM 1885 N N . GLN A 1 232 ? 7.203 -5.270 18.653 1.00 74.94 232 GLN A N 1
ATOM 1886 C CA . GLN A 1 232 ? 7.947 -6.444 18.167 1.00 74.94 232 GLN A CA 1
ATOM 1887 C C . GLN A 1 232 ? 7.469 -7.773 18.784 1.00 74.94 232 GLN A C 1
ATOM 1889 O O . GLN A 1 232 ? 8.278 -8.646 19.105 1.00 74.94 232 GLN A O 1
ATOM 1894 N N . LEU A 1 233 ? 6.159 -7.918 18.991 1.00 67.31 233 LEU A N 1
ATOM 1895 C CA . LEU A 1 233 ? 5.589 -9.102 19.638 1.00 67.31 233 LEU A CA 1
ATOM 1896 C C . LEU A 1 233 ? 5.382 -10.238 18.635 1.00 67.31 233 LEU A C 1
ATOM 1898 O O . LEU A 1 233 ? 4.911 -10.012 17.521 1.00 67.31 233 LEU A O 1
ATOM 1902 N N . ASP A 1 234 ? 5.665 -11.471 19.063 1.00 64.00 234 ASP A N 1
ATOM 1903 C CA . ASP A 1 234 ? 5.280 -12.663 18.312 1.00 64.00 234 ASP A CA 1
ATOM 1904 C C . ASP A 1 234 ? 3.764 -12.847 18.421 1.00 64.00 234 ASP A C 1
ATOM 1906 O O . ASP A 1 234 ? 3.184 -12.977 19.502 1.00 64.00 234 ASP A O 1
ATOM 1910 N N . VAL A 1 235 ? 3.091 -12.854 17.279 1.00 64.31 235 VAL A N 1
ATOM 1911 C CA . VAL A 1 235 ? 1.637 -13.000 17.232 1.00 64.31 235 VAL A CA 1
ATOM 1912 C C . VAL A 1 235 ? 1.292 -14.448 16.918 1.00 64.31 235 VAL A C 1
ATOM 1914 O O . VAL A 1 235 ? 2.057 -15.144 16.265 1.00 64.31 235 VAL A O 1
ATOM 1917 N N . ARG A 1 236 ? 0.142 -14.940 17.380 1.00 64.38 236 ARG A N 1
ATOM 1918 C CA . ARG A 1 236 ? -0.459 -16.163 16.833 1.00 64.38 236 ARG A CA 1
ATOM 1919 C C . ARG A 1 236 ? -1.912 -15.883 16.517 1.00 64.38 236 ARG A C 1
ATOM 1921 O O . ARG A 1 236 ? -2.716 -15.605 17.405 1.00 64.38 236 ARG A O 1
ATOM 1928 N N . PHE A 1 237 ? -2.253 -15.957 15.239 1.00 60.94 237 PHE A N 1
ATOM 1929 C CA . PHE A 1 237 ? -3.606 -15.679 14.782 1.00 60.94 237 PHE A CA 1
ATOM 1930 C C . PHE A 1 237 ? -4.436 -16.951 14.826 1.00 60.94 237 PHE A C 1
ATOM 1932 O O . PHE A 1 237 ? -4.217 -17.883 14.056 1.00 60.94 237 PHE A O 1
ATOM 1939 N N . LYS A 1 238 ? -5.427 -16.976 15.715 1.00 53.56 238 LYS A N 1
ATOM 1940 C CA . LYS A 1 238 ? -6.435 -18.033 15.746 1.00 53.56 238 LYS A CA 1
ATOM 1941 C C . LYS A 1 238 ? -7.580 -17.613 14.816 1.00 53.56 238 LYS A C 1
ATOM 1943 O O . LYS A 1 238 ? -8.069 -16.497 14.931 1.00 53.56 238 LYS A O 1
ATOM 1948 N N . TYR A 1 239 ? -8.013 -18.506 13.923 1.00 51.03 239 TYR A N 1
ATOM 1949 C CA . TYR A 1 239 ? -9.164 -18.318 13.016 1.00 51.03 239 TYR A CA 1
ATOM 1950 C C . TYR A 1 239 ? -8.963 -17.369 11.815 1.00 51.03 239 TYR A C 1
ATOM 1952 O O . TYR A 1 239 ? -9.697 -16.405 11.627 1.00 51.03 239 TYR A O 1
ATOM 1960 N N . GLN A 1 240 ? -8.039 -17.708 10.910 1.00 58.00 240 GLN A N 1
ATOM 1961 C CA . GLN A 1 240 ? -7.963 -17.075 9.576 1.00 58.00 240 GLN A CA 1
ATOM 1962 C C . GLN A 1 240 ? -9.052 -17.562 8.600 1.00 58.00 240 GLN A C 1
ATOM 1964 O O . GLN A 1 240 ? -9.276 -16.972 7.539 1.00 58.00 240 GLN A O 1
ATOM 1969 N N . ASN A 1 241 ? -9.736 -18.657 8.935 1.00 53.12 241 ASN A N 1
ATOM 1970 C CA . ASN A 1 241 ? -10.818 -19.190 8.121 1.00 53.12 241 ASN A CA 1
ATOM 1971 C C . ASN A 1 241 ? -12.024 -18.240 8.191 1.00 53.12 241 ASN A C 1
ATOM 1973 O O . ASN A 1 241 ? -12.580 -18.024 9.264 1.00 53.12 241 ASN A O 1
ATOM 1977 N N . ASN A 1 242 ? -12.437 -17.718 7.029 1.00 61.03 242 ASN A N 1
ATOM 1978 C CA . ASN A 1 242 ? -13.553 -16.778 6.82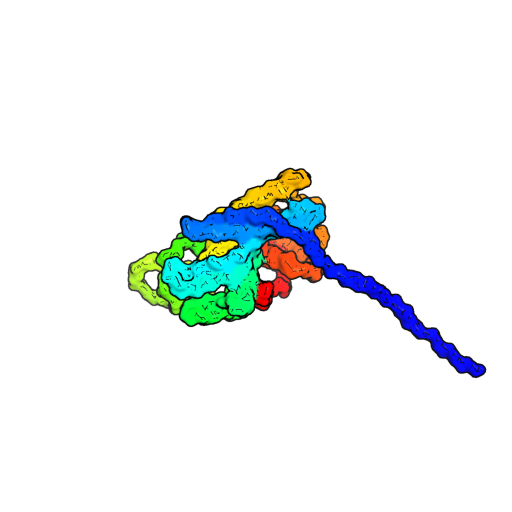4 1.00 61.03 242 ASN A CA 1
ATOM 1979 C C . ASN A 1 242 ? -13.262 -15.289 7.090 1.00 61.03 242 ASN A C 1
ATOM 1981 O O . ASN A 1 242 ? -14.202 -14.529 7.320 1.00 61.03 242 ASN A O 1
ATOM 1985 N N . LEU A 1 243 ? -11.999 -14.853 7.021 1.00 68.62 243 LEU A N 1
ATOM 1986 C CA . LEU A 1 243 ? -11.701 -13.428 6.837 1.00 68.62 243 LEU A CA 1
ATOM 1987 C C . LEU A 1 243 ? -12.102 -12.963 5.432 1.00 68.62 243 LEU A C 1
ATOM 1989 O O . LEU A 1 243 ? -11.976 -13.717 4.462 1.00 68.62 243 LEU A O 1
ATOM 1993 N N . ASP A 1 244 ? -12.569 -11.719 5.331 1.00 77.12 244 ASP A N 1
ATOM 1994 C CA . ASP A 1 244 ? -12.729 -11.052 4.043 1.00 77.12 244 ASP A CA 1
ATOM 1995 C C . ASP A 1 244 ? -11.363 -10.806 3.380 1.00 77.12 244 ASP A C 1
ATOM 1997 O O . ASP A 1 244 ? -10.298 -10.880 4.005 1.00 77.12 244 ASP A O 1
ATOM 2001 N N . LYS A 1 245 ? -11.396 -10.552 2.071 1.00 78.81 245 LYS A N 1
ATOM 2002 C CA . LYS A 1 245 ? -10.191 -10.470 1.244 1.00 78.81 245 LYS A CA 1
ATOM 2003 C C . LYS A 1 245 ? -9.253 -9.346 1.689 1.00 78.81 245 LYS A C 1
ATOM 2005 O O . LYS A 1 245 ? -8.040 -9.537 1.657 1.00 78.81 245 LYS A O 1
ATOM 2010 N N . ASP A 1 246 ? -9.787 -8.203 2.106 1.00 80.44 246 ASP A N 1
ATOM 2011 C CA . ASP A 1 246 ? -8.971 -7.042 2.451 1.00 80.44 246 ASP A CA 1
ATOM 2012 C C . ASP A 1 246 ? -8.307 -7.217 3.824 1.00 80.44 246 ASP A C 1
ATOM 2014 O O . ASP A 1 246 ? -7.129 -6.887 3.979 1.00 80.44 246 ASP A O 1
ATOM 2018 N N . LYS A 1 247 ? -8.976 -7.853 4.795 1.00 82.00 247 LYS A N 1
ATOM 2019 C CA . LYS A 1 247 ? -8.322 -8.279 6.047 1.00 82.00 247 LYS A CA 1
ATOM 2020 C C . LYS A 1 247 ? -7.217 -9.305 5.812 1.00 82.00 247 LYS A C 1
ATOM 2022 O O . LYS A 1 247 ? -6.191 -9.250 6.486 1.00 82.00 247 LYS A O 1
ATOM 2027 N N . ILE A 1 248 ? -7.395 -10.223 4.857 1.00 80.19 248 ILE A N 1
ATOM 2028 C CA . ILE A 1 248 ? -6.330 -11.159 4.455 1.00 80.19 248 ILE A CA 1
ATOM 2029 C C . ILE A 1 248 ? -5.140 -10.394 3.865 1.00 80.19 248 ILE A C 1
ATOM 2031 O O . ILE A 1 248 ? -3.999 -10.724 4.186 1.00 80.19 248 ILE A O 1
ATOM 2035 N N . PHE A 1 249 ? -5.387 -9.370 3.039 1.00 82.75 249 PHE A N 1
ATOM 2036 C CA . PHE A 1 249 ? -4.326 -8.504 2.523 1.00 82.75 249 PHE A CA 1
ATOM 2037 C C . PHE A 1 249 ? -3.558 -7.826 3.654 1.00 82.75 249 PHE A C 1
ATOM 2039 O O . PHE A 1 249 ? -2.354 -8.038 3.737 1.00 82.75 249 PHE A O 1
ATOM 2046 N N . LEU A 1 250 ? -4.239 -7.105 4.554 1.00 84.81 250 LEU A N 1
ATOM 2047 C CA . LEU A 1 250 ? -3.599 -6.459 5.710 1.00 84.81 250 LEU A CA 1
ATOM 2048 C C . LEU A 1 250 ? -2.771 -7.441 6.538 1.00 84.81 250 LEU A C 1
ATOM 2050 O O . LEU A 1 250 ? -1.675 -7.119 6.989 1.00 84.81 250 LEU A O 1
ATOM 2054 N N . PHE A 1 251 ? -3.297 -8.648 6.743 1.00 81.81 251 PHE A N 1
ATOM 2055 C CA . PHE A 1 251 ? -2.620 -9.639 7.554 1.00 81.81 251 PHE A CA 1
ATOM 2056 C C . PHE A 1 251 ? -1.346 -10.176 6.889 1.00 81.81 251 PHE A C 1
ATOM 2058 O O . PHE A 1 251 ? -0.273 -10.174 7.494 1.00 81.81 251 PHE A O 1
ATOM 2065 N N . ASN A 1 252 ? -1.443 -10.590 5.625 1.00 81.31 252 ASN A N 1
ATOM 2066 C CA . ASN A 1 252 ? -0.292 -11.062 4.854 1.00 81.3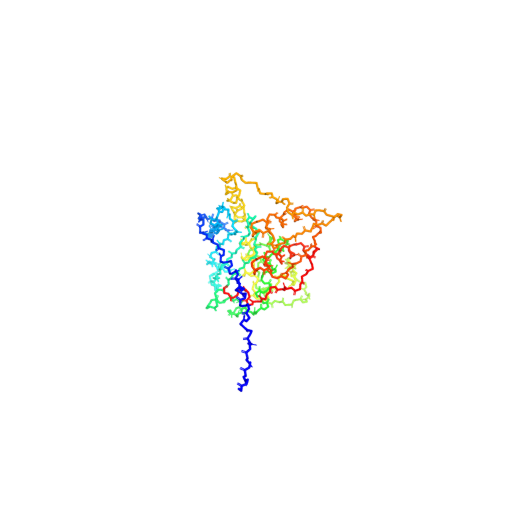1 252 ASN A CA 1
ATOM 2067 C C . ASN A 1 252 ? 0.777 -9.973 4.710 1.00 81.31 252 ASN A C 1
ATOM 2069 O O . ASN A 1 252 ? 1.974 -10.258 4.726 1.00 81.31 252 ASN A O 1
ATOM 2073 N N . ASP A 1 253 ? 0.338 -8.729 4.598 1.00 84.25 253 ASP A N 1
ATOM 2074 C CA . ASP A 1 253 ? 1.166 -7.544 4.486 1.00 84.25 253 ASP A CA 1
ATOM 2075 C C . ASP A 1 253 ? 1.909 -7.224 5.800 1.00 84.25 253 ASP A C 1
ATOM 2077 O O . ASP A 1 253 ? 3.134 -7.068 5.790 1.00 84.25 253 ASP A O 1
ATOM 2081 N N . TYR A 1 254 ? 1.226 -7.282 6.948 1.00 84.31 254 TYR A N 1
ATOM 2082 C CA . TYR A 1 254 ? 1.862 -7.256 8.272 1.00 84.31 254 TYR A CA 1
ATOM 2083 C C . TYR A 1 254 ? 2.919 -8.362 8.414 1.00 84.31 254 TYR A C 1
ATOM 2085 O O . TYR A 1 254 ? 4.051 -8.104 8.835 1.00 84.31 254 TYR A O 1
ATOM 2093 N N . CYS A 1 255 ? 2.585 -9.591 8.015 1.00 80.81 255 CYS A N 1
ATOM 2094 C CA . CYS A 1 255 ? 3.508 -10.721 8.073 1.00 80.81 255 CYS A CA 1
ATOM 2095 C C . CYS A 1 255 ? 4.742 -10.514 7.198 1.00 80.81 255 CYS A C 1
ATOM 2097 O O . CYS A 1 255 ? 5.861 -10.781 7.630 1.00 80.81 255 CYS A O 1
ATOM 2099 N N . LEU A 1 256 ? 4.556 -10.018 5.978 1.00 79.88 256 LEU A N 1
ATOM 2100 C CA . LEU A 1 256 ? 5.639 -9.719 5.048 1.00 79.88 256 LEU A CA 1
ATOM 2101 C C . LEU A 1 256 ? 6.619 -8.687 5.630 1.00 79.88 256 LEU A C 1
ATOM 2103 O O . LEU A 1 256 ? 7.826 -8.952 5.624 1.00 79.88 256 LEU A O 1
ATOM 2107 N N . ARG A 1 257 ? 6.128 -7.574 6.199 1.00 81.31 257 ARG A N 1
ATOM 2108 C CA . ARG A 1 257 ? 6.979 -6.568 6.873 1.00 81.31 257 ARG A CA 1
ATOM 2109 C C . ARG A 1 257 ? 7.750 -7.153 8.048 1.00 81.31 257 ARG A C 1
ATOM 2111 O O . ARG A 1 257 ? 8.954 -6.937 8.177 1.00 81.31 257 ARG A O 1
ATOM 2118 N N . ASN A 1 258 ? 7.081 -7.985 8.842 1.00 77.31 258 ASN A N 1
ATOM 2119 C CA . ASN A 1 258 ? 7.652 -8.636 10.022 1.00 77.31 258 ASN A CA 1
ATOM 2120 C C . ASN A 1 258 ? 8.431 -9.923 9.699 1.00 77.31 258 ASN A C 1
ATOM 2122 O O . ASN A 1 258 ? 8.787 -10.691 10.597 1.00 77.31 258 ASN A O 1
ATOM 2126 N N . ARG A 1 259 ? 8.743 -10.172 8.417 1.00 77.81 259 ARG A N 1
ATOM 2127 C CA . ARG A 1 259 ? 9.499 -11.347 7.939 1.00 77.81 259 ARG A CA 1
ATOM 2128 C C . ARG A 1 259 ? 8.918 -12.675 8.434 1.00 77.81 259 ARG A C 1
ATOM 2130 O O . ARG A 1 259 ? 9.663 -13.613 8.712 1.00 77.81 259 ARG A O 1
ATOM 2137 N N . TYR A 1 260 ? 7.595 -12.737 8.520 1.00 72.56 260 TYR A N 1
ATOM 2138 C CA . TYR A 1 260 ? 6.790 -13.876 8.954 1.00 72.56 260 TYR A CA 1
ATOM 2139 C C . TYR A 1 260 ? 7.055 -14.360 10.384 1.00 72.56 260 TYR A C 1
ATOM 2141 O O . TYR A 1 260 ? 6.647 -15.469 10.731 1.00 72.56 260 TYR A O 1
ATOM 2149 N N . LYS A 1 261 ? 7.702 -13.557 11.238 1.00 68.75 261 LYS A N 1
ATOM 2150 C CA . LYS A 1 261 ? 7.777 -13.872 12.670 1.00 68.75 261 LYS A CA 1
ATOM 2151 C C . LYS A 1 261 ? 6.356 -13.923 13.246 1.00 68.75 261 LYS A C 1
ATOM 2153 O O . LYS A 1 261 ? 5.595 -12.977 13.072 1.00 68.75 261 LYS A O 1
ATOM 2158 N N . GLY A 1 262 ? 5.976 -15.057 13.839 1.00 61.28 262 GLY A N 1
ATOM 2159 C CA . GLY A 1 262 ? 4.623 -15.273 14.373 1.00 61.28 262 GLY A CA 1
ATOM 2160 C C . GLY A 1 262 ? 3.509 -15.466 13.326 1.00 61.28 262 GLY A C 1
ATOM 2161 O O . GLY A 1 262 ? 2.327 -15.441 13.655 1.00 61.28 262 GLY A O 1
ATOM 2162 N N . CYS A 1 263 ? 3.825 -15.670 12.046 1.00 70.81 263 CYS A N 1
ATOM 2163 C CA . CYS A 1 263 ? 2.793 -15.822 11.018 1.00 70.81 263 CYS A CA 1
ATOM 2164 C C . CYS A 1 263 ? 2.639 -17.269 10.547 1.00 70.81 263 CYS A C 1
ATOM 2166 O O . CYS A 1 263 ? 3.405 -17.752 9.717 1.00 70.81 263 CYS A O 1
ATOM 2168 N N . GLU A 1 264 ? 1.591 -17.941 11.017 1.00 61.72 264 GLU A N 1
ATOM 2169 C CA . GLU A 1 264 ? 1.114 -19.211 10.460 1.00 61.72 264 GLU A CA 1
ATOM 2170 C C . GLU A 1 264 ? 0.090 -18.879 9.361 1.00 61.72 264 GLU A C 1
ATOM 2172 O O . GLU A 1 264 ? -1.034 -18.519 9.684 1.00 61.72 264 GLU A O 1
ATOM 2177 N N . THR A 1 265 ? 0.445 -18.897 8.069 1.00 56.03 265 THR A N 1
ATOM 2178 C CA . THR A 1 265 ? -0.537 -18.646 6.985 1.00 56.03 265 THR A CA 1
ATOM 2179 C C . THR A 1 265 ? -0.569 -19.765 5.958 1.00 56.03 265 THR A C 1
ATOM 2181 O O . THR A 1 265 ? 0.460 -20.176 5.427 1.00 56.03 265 THR A O 1
ATOM 2184 N N . GLU A 1 266 ? -1.782 -20.215 5.631 1.00 51.56 266 GLU A N 1
ATOM 2185 C CA . GLU A 1 266 ? -2.043 -21.168 4.541 1.00 51.56 266 GLU A CA 1
ATOM 2186 C C . GLU A 1 266 ? -2.573 -20.476 3.266 1.00 51.56 266 GLU A C 1
ATOM 2188 O O . GLU A 1 266 ? -2.513 -21.047 2.175 1.00 51.56 266 GLU A O 1
ATOM 2193 N N . LYS A 1 267 ? -3.076 -19.231 3.364 1.00 62.19 267 LYS A N 1
ATOM 2194 C CA . LYS A 1 267 ? -3.692 -18.493 2.243 1.00 62.19 267 LYS A CA 1
ATOM 2195 C C . LYS A 1 267 ? -2.835 -17.325 1.756 1.00 62.19 267 LYS A C 1
ATOM 2197 O O . LYS A 1 267 ? -2.853 -16.228 2.306 1.00 62.19 267 LYS A O 1
ATOM 2202 N N . TRP A 1 268 ? -2.155 -17.572 0.645 1.00 65.00 268 TRP A N 1
ATOM 2203 C CA . TRP A 1 268 ? -1.304 -16.610 -0.048 1.00 65.00 268 TRP A CA 1
ATOM 2204 C C . TRP A 1 268 ? -2.083 -15.730 -1.028 1.00 65.00 268 TRP A C 1
ATOM 2206 O O . TRP A 1 268 ? -3.003 -16.207 -1.698 1.00 65.00 268 TRP A O 1
ATOM 2216 N N . ILE A 1 269 ? -1.665 -14.466 -1.159 1.00 71.06 269 ILE A N 1
ATOM 2217 C CA . ILE A 1 269 ? -2.159 -13.556 -2.201 1.00 71.06 269 ILE A CA 1
ATOM 2218 C C . ILE A 1 269 ? -1.795 -14.127 -3.576 1.00 71.06 269 ILE A C 1
ATOM 2220 O O . ILE A 1 269 ? -0.633 -14.442 -3.854 1.00 71.06 269 ILE A O 1
ATOM 2224 N N . LYS A 1 270 ? -2.788 -14.253 -4.454 1.00 79.31 270 LYS A N 1
ATOM 2225 C CA . LYS A 1 270 ? -2.615 -14.726 -5.828 1.00 79.31 270 LYS A CA 1
ATOM 2226 C C . LYS A 1 270 ? -2.441 -13.543 -6.766 1.00 79.31 270 LYS A C 1
ATOM 2228 O O . LYS A 1 270 ? -2.957 -12.458 -6.544 1.00 79.31 270 LYS A O 1
ATOM 2233 N N . ALA A 1 271 ? -1.765 -13.774 -7.886 1.00 77.00 271 ALA A N 1
ATOM 2234 C CA . ALA A 1 271 ? -1.577 -12.744 -8.904 1.00 77.00 271 ALA A CA 1
ATOM 2235 C C . ALA A 1 271 ? -2.895 -12.140 -9.420 1.00 77.00 271 ALA A C 1
ATOM 2237 O O . ALA A 1 271 ? -2.971 -10.944 -9.681 1.00 77.00 271 ALA A O 1
ATOM 2238 N N . ASP A 1 272 ? -3.932 -12.974 -9.538 1.00 83.88 272 ASP A N 1
ATOM 2239 C CA . ASP A 1 272 ? -5.254 -12.551 -10.007 1.00 83.88 272 ASP A CA 1
ATOM 2240 C C . ASP A 1 272 ? -5.945 -11.600 -9.011 1.00 83.88 272 ASP A C 1
ATOM 2242 O O . ASP A 1 272 ? -6.888 -10.909 -9.384 1.00 83.88 272 ASP A O 1
ATOM 2246 N N . ASP A 1 273 ? -5.449 -11.500 -7.772 1.00 84.06 273 ASP A N 1
ATOM 2247 C CA . ASP A 1 273 ? -5.959 -10.562 -6.774 1.00 84.06 273 ASP A CA 1
ATOM 2248 C C . ASP A 1 273 ? -5.542 -9.111 -7.030 1.00 84.06 273 ASP A C 1
ATOM 2250 O O . ASP A 1 273 ? -6.165 -8.212 -6.470 1.00 84.06 273 ASP A O 1
ATOM 2254 N N . PHE A 1 274 ? -4.533 -8.889 -7.878 1.00 82.94 274 PHE A N 1
ATOM 2255 C CA . PHE A 1 274 ? -4.065 -7.561 -8.294 1.00 82.94 274 PHE A CA 1
ATOM 2256 C C . PHE A 1 274 ? -4.654 -7.108 -9.635 1.00 82.94 274 PHE A C 1
ATOM 2258 O O . PHE A 1 274 ? -4.408 -5.987 -10.077 1.00 82.94 274 PHE A O 1
ATOM 2265 N N . LEU A 1 275 ? -5.396 -7.990 -10.308 1.00 81.62 275 LEU A N 1
ATOM 2266 C CA . LEU A 1 275 ? -6.011 -7.753 -11.608 1.00 81.62 275 LEU A CA 1
ATOM 2267 C C . LEU A 1 275 ? -7.529 -7.664 -11.430 1.00 81.62 275 LEU A C 1
ATOM 2269 O O . LEU A 1 275 ? -8.208 -8.636 -11.756 1.00 81.62 275 LEU A O 1
ATOM 2273 N N . ASN A 1 276 ? -8.025 -6.560 -10.857 1.00 59.28 276 ASN A N 1
ATOM 2274 C CA . ASN A 1 276 ? -9.378 -5.955 -10.949 1.00 59.28 276 ASN A CA 1
ATOM 2275 C C . ASN A 1 276 ? -9.638 -5.037 -9.759 1.00 59.28 276 ASN A C 1
ATOM 2277 O O . ASN A 1 276 ? -9.425 -5.497 -8.613 1.00 59.28 276 ASN A O 1
#

Radius of gyration: 22.82 Å; chains: 1; bounding box: 94×66×52 Å

Foldseek 3Di:
DDDDDDDDPDPPPPPPPPPCPQPKDKDDWDWFDLDPPDIWIKIFIARPPLRAGLWIKTFAFDALDPPPPGDTATKMWIGGLQLATQAIAGEPVGAHAFPPRHGDDQVNLQLLNLLLLALVFPLVVDDLVNDDVCVQADPDDDDDDDDPDPCRDPSNDDRRRNSVSSSSSSVRRHHTRSVVSNVVNVVSCVVSVHDLAADPQWDDDDQEIEDPLVPDDSSNLLSVLVVCVVVVTQYAYDDPDPDDPVSVSSLVSSCSNSVNRNPDDPDDDTSVNNHD